Protein AF-A0A556QT33-F1 (afdb_monomer)

Solvent-accessible surface area (backbone atoms only — not comparable to full-atom values): 12601 Å² total; per-residue (Å²): 141,40,31,38,42,78,48,80,46,77,30,62,65,65,44,64,58,55,33,28,59,75,66,68,60,72,66,73,87,71,92,71,80,99,76,83,53,72,69,53,58,47,50,56,68,44,59,66,82,52,64,41,77,92,36,48,86,68,38,46,69,77,47,89,54,87,88,51,52,52,53,55,44,46,53,49,51,45,67,78,42,51,68,64,93,66,82,80,62,89,81,40,47,58,32,35,43,34,42,43,40,48,34,54,71,60,38,53,59,33,61,73,34,62,72,54,31,53,51,51,55,49,49,53,50,52,49,49,22,76,70,48,67,32,63,84,20,46,65,36,41,34,39,42,51,23,41,92,51,52,34,32,49,33,33,30,33,36,46,43,98,90,16,44,80,37,46,58,80,74,69,54,56,68,70,54,54,53,50,47,50,49,54,50,13,60,67,31,40,91,76,64,18,35,61,64,80,55,50,92,81,63,72,64,69,94,70,61,65,54,61,53,57,55,62,60,70,76,106

Foldseek 3Di:
DKAKDKDKDFDLDCLQLVQCLLVVVPDDPPPDDPDDDPVSVCSCVQRVPFFAPVCQVVKDKPADLVPDTSVVLLVVLLVVQADDPDDDDSSARSKMKMKTFMGQVLQVVQVVDPVSVVLVLVLVQVLCQVQQVHPSQWSIWMWDPRGSGIMIITMGQRQDPVRHRDPCVRDPDPVNVVVSLQVSQVSCVVSVHHRDDDCVVVVDDDDRNVVVVVVVVVD

Nearest PDB structures (foldseek):
  4lvl-assembly1_A  TM=8.620E-01  e=8.937E-14  Streptococcus agalactiae
  4lvi-assembly1_A  TM=8.634E-01  e=1.880E-13  Streptococcus agalactiae
  4lvj-assembly1_A  TM=8.491E-01  e=2.264E-13  Streptococcus agalactiae
  4lvm-assembly1_A  TM=8.783E-01  e=2.514E-11  Streptococcus aga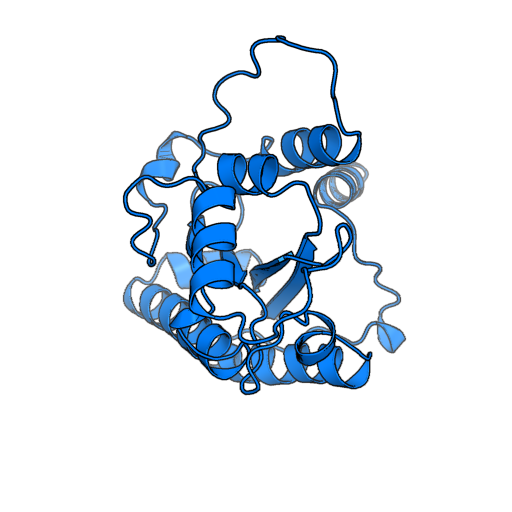lactiae
  5n2q-assembly1_A  TM=8.202E-01  e=1.701E-09  Streptococcus agalactiae

Structure (mmCIF, N/CA/C/O backbone):
data_AF-A0A556QT33-F1
#
_entry.id   AF-A0A556QT33-F1
#
loop_
_atom_site.group_PDB
_atom_site.id
_atom_site.type_symbol
_atom_site.label_atom_id
_atom_site.label_alt_id
_atom_site.label_comp_id
_atom_site.label_asym_id
_atom_site.label_entity_id
_atom_site.label_seq_id
_atom_site.pdbx_PDB_ins_code
_atom_site.Car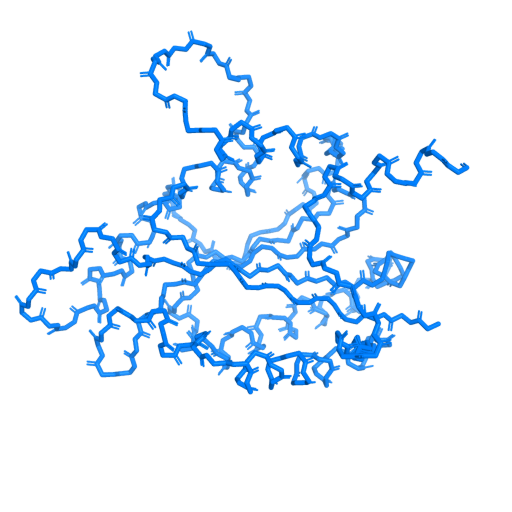tn_x
_atom_site.Cartn_y
_atom_site.Cartn_z
_atom_site.occupancy
_atom_site.B_iso_or_equiv
_atom_site.auth_seq_id
_atom_site.auth_comp_id
_atom_site.auth_asym_id
_atom_site.auth_atom_id
_atom_site.pdbx_PDB_model_num
ATOM 1 N N . MET A 1 1 ? 12.536 -13.288 -16.556 1.00 77.75 1 MET A N 1
ATOM 2 C CA . MET A 1 1 ? 11.276 -13.396 -15.787 1.00 77.75 1 MET A CA 1
ATOM 3 C C . MET A 1 1 ? 11.251 -12.290 -14.748 1.00 77.75 1 MET A C 1
ATOM 5 O O . MET A 1 1 ? 12.248 -12.117 -14.049 1.00 77.75 1 MET A O 1
ATOM 9 N N . ALA A 1 2 ? 10.158 -11.532 -14.680 1.00 90.44 2 ALA A N 1
ATOM 10 C CA . ALA A 1 2 ? 9.969 -10.435 -13.736 1.00 90.44 2 ALA A CA 1
ATOM 11 C C . ALA A 1 2 ? 8.747 -10.727 -12.858 1.00 90.44 2 ALA A C 1
ATOM 13 O O . ALA A 1 2 ? 7.748 -11.239 -13.351 1.00 90.44 2 ALA A O 1
ATOM 14 N N . PHE A 1 3 ? 8.824 -10.428 -11.562 1.00 91.12 3 PHE A N 1
ATOM 15 C CA . PHE A 1 3 ? 7.809 -10.830 -10.589 1.00 91.12 3 PHE A CA 1
ATOM 16 C C . PHE A 1 3 ? 7.123 -9.626 -9.955 1.00 91.12 3 PHE A C 1
ATOM 18 O O . PHE A 1 3 ? 7.782 -8.657 -9.573 1.00 91.12 3 PHE A O 1
ATOM 25 N N . ALA A 1 4 ? 5.812 -9.729 -9.775 1.00 91.88 4 ALA A N 1
ATOM 26 C CA . ALA A 1 4 ? 5.025 -8.822 -8.959 1.00 91.88 4 ALA A CA 1
ATOM 27 C C . ALA A 1 4 ? 5.357 -9.046 -7.473 1.00 91.88 4 ALA A C 1
ATOM 29 O O . ALA A 1 4 ? 5.418 -10.182 -6.997 1.00 91.88 4 ALA A O 1
ATOM 30 N N . THR A 1 5 ? 5.575 -7.962 -6.728 1.00 89.75 5 THR A N 1
ATOM 31 C CA . THR A 1 5 ? 5.854 -8.005 -5.288 1.00 89.75 5 THR A CA 1
ATOM 32 C C . THR A 1 5 ? 4.787 -7.232 -4.527 1.00 89.75 5 THR A C 1
ATOM 34 O O . THR A 1 5 ? 4.641 -6.025 -4.705 1.00 89.75 5 THR A O 1
ATOM 37 N N . PHE A 1 6 ? 4.080 -7.934 -3.644 1.00 90.69 6 PHE A N 1
ATOM 38 C CA . PHE A 1 6 ? 3.077 -7.365 -2.753 1.00 90.69 6 PHE A CA 1
ATOM 39 C C . PHE A 1 6 ? 3.320 -7.829 -1.321 1.00 90.69 6 PHE A C 1
ATOM 41 O O . PHE A 1 6 ? 3.405 -9.030 -1.054 1.00 90.69 6 PHE A O 1
ATOM 48 N N . ASN A 1 7 ? 3.406 -6.885 -0.388 1.00 88.81 7 ASN A N 1
ATOM 49 C CA . ASN A 1 7 ? 3.530 -7.170 1.038 1.00 88.81 7 ASN A CA 1
ATOM 50 C C . ASN A 1 7 ? 2.476 -6.405 1.832 1.00 88.81 7 ASN A C 1
ATOM 52 O O . ASN A 1 7 ? 2.157 -5.265 1.515 1.00 88.81 7 ASN A O 1
ATOM 56 N N . ILE A 1 8 ? 1.990 -7.028 2.906 1.00 90.25 8 ILE A N 1
ATOM 57 C CA . ILE A 1 8 ? 1.013 -6.453 3.830 1.00 90.25 8 ILE A CA 1
ATOM 58 C C . ILE A 1 8 ? 1.522 -6.575 5.269 1.00 90.25 8 ILE A C 1
ATOM 60 O O . ILE A 1 8 ? 1.790 -7.677 5.752 1.00 90.25 8 ILE A O 1
ATOM 64 N N . LYS A 1 9 ? 1.625 -5.447 5.976 1.00 89.25 9 LYS A N 1
ATOM 65 C CA . LYS A 1 9 ? 2.019 -5.369 7.391 1.00 89.25 9 LYS A CA 1
ATOM 66 C C . LYS A 1 9 ? 0.923 -4.681 8.199 1.00 89.25 9 LYS A C 1
ATOM 68 O O . LYS A 1 9 ? 0.354 -3.693 7.760 1.00 89.25 9 LYS A O 1
ATOM 73 N N . GLY A 1 10 ? 0.606 -5.208 9.381 1.00 91.44 10 GLY A N 1
ATOM 74 C CA . GLY A 1 10 ? -0.308 -4.547 10.315 1.00 91.44 10 GLY A CA 1
ATOM 75 C C . GLY A 1 10 ? 0.445 -3.660 11.299 1.00 91.44 10 GLY A C 1
ATOM 76 O O . GLY A 1 10 ? 1.470 -4.087 11.823 1.00 91.44 10 GLY A O 1
ATOM 77 N N . TYR A 1 11 ? -0.094 -2.478 11.585 1.00 89.44 11 TYR A N 1
ATOM 78 C CA . TYR A 1 11 ? 0.456 -1.522 12.542 1.00 89.44 11 TYR A CA 1
ATOM 79 C C . TYR A 1 11 ? -0.496 -1.354 13.728 1.00 89.44 11 TYR A C 1
ATOM 81 O O . TYR A 1 11 ? -1.638 -0.918 13.576 1.00 89.44 11 TYR A O 1
ATOM 89 N N . GLN A 1 12 ? -0.027 -1.734 14.917 1.00 87.00 12 GLN A N 1
ATOM 90 C CA . GLN A 1 12 ? -0.653 -1.376 16.199 1.00 87.00 12 GLN A CA 1
ATOM 91 C C . GLN A 1 12 ? -0.086 -0.044 16.712 1.00 87.00 12 GLN A C 1
ATOM 93 O O . GLN A 1 12 ? -0.818 0.803 17.216 1.00 87.00 12 GLN A O 1
ATOM 98 N N . LYS A 1 13 ? 1.229 0.129 16.535 1.00 76.25 13 LYS A N 1
ATOM 99 C CA . LYS A 1 13 ? 2.048 1.303 16.862 1.00 76.25 13 LYS A CA 1
ATOM 100 C C . LYS A 1 13 ? 2.984 1.609 15.678 1.00 76.25 13 LYS A C 1
ATOM 102 O O . LYS A 1 13 ? 2.899 0.947 14.643 1.00 76.25 13 LYS A O 1
ATOM 107 N N . GLY A 1 14 ? 3.849 2.617 15.809 1.00 74.56 14 GLY A N 1
ATOM 108 C CA . GLY A 1 14 ? 4.874 2.930 14.801 1.00 74.56 14 GLY A CA 1
ATOM 109 C C . GLY A 1 14 ? 4.373 3.703 13.574 1.00 74.56 14 GLY A C 1
ATOM 110 O O . GLY A 1 14 ? 5.108 3.840 12.598 1.00 74.56 14 GLY A O 1
ATOM 111 N N . LEU A 1 15 ? 3.145 4.240 13.619 1.00 79.44 15 LEU A N 1
ATOM 112 C CA . LEU A 1 15 ? 2.581 5.083 12.552 1.00 79.44 15 LEU A CA 1
ATOM 113 C C . LEU A 1 15 ? 3.400 6.357 12.318 1.00 79.44 15 LEU A C 1
ATOM 115 O O . LEU A 1 15 ? 3.480 6.837 11.193 1.00 79.44 15 LEU A O 1
ATOM 119 N N . ILE A 1 16 ? 4.038 6.879 13.367 1.00 75.88 16 ILE A N 1
ATOM 120 C CA . ILE A 1 16 ? 4.897 8.062 13.284 1.00 75.88 16 ILE A CA 1
ATOM 121 C C . ILE A 1 16 ? 6.124 7.766 12.416 1.00 75.88 16 ILE A C 1
ATOM 123 O O . ILE A 1 16 ? 6.398 8.517 11.486 1.00 75.88 16 ILE A O 1
ATOM 127 N N . GLY A 1 17 ? 6.828 6.659 12.672 1.00 72.81 17 GLY A N 1
ATOM 128 C CA . GLY A 1 17 ? 8.033 6.290 11.924 1.00 72.81 17 GLY A CA 1
ATOM 129 C C . GLY A 1 17 ? 7.750 6.038 10.442 1.00 72.81 17 GLY A C 1
ATOM 130 O O . GLY A 1 17 ? 8.401 6.624 9.579 1.00 72.81 17 GLY A O 1
ATOM 131 N N . ILE A 1 18 ? 6.730 5.228 10.130 1.00 75.88 18 ILE A N 1
ATOM 132 C CA . ILE A 1 18 ? 6.350 4.979 8.730 1.00 75.88 18 ILE A CA 1
ATOM 133 C C . ILE A 1 18 ? 5.797 6.240 8.051 1.00 75.88 18 ILE A C 1
ATOM 135 O O . ILE A 1 18 ? 6.111 6.475 6.891 1.00 75.88 18 ILE A O 1
ATOM 139 N N . GLY A 1 19 ? 5.048 7.086 8.768 1.00 79.19 19 GLY A N 1
ATOM 140 C CA . GLY A 1 19 ? 4.588 8.378 8.255 1.00 79.19 19 GLY A CA 1
ATOM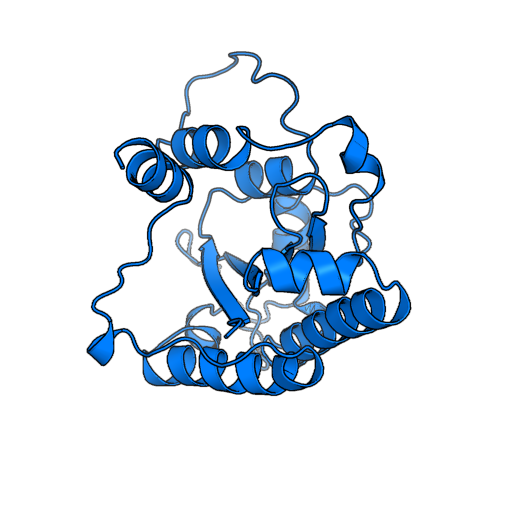 141 C C . GLY A 1 19 ? 5.754 9.294 7.884 1.00 79.19 19 GLY A C 1
ATOM 142 O O . GLY A 1 19 ? 5.813 9.776 6.758 1.00 79.19 19 GLY A O 1
ATOM 143 N N . LYS A 1 20 ? 6.740 9.445 8.778 1.00 81.69 20 LYS A N 1
ATOM 144 C CA . LYS A 1 20 ? 7.949 10.238 8.507 1.00 81.69 20 LYS A CA 1
ATOM 145 C C . LYS A 1 20 ? 8.753 9.708 7.319 1.00 81.69 20 LYS A C 1
ATOM 147 O O . LYS A 1 20 ? 9.265 10.499 6.529 1.00 81.69 20 LYS A O 1
ATOM 152 N N . HIS A 1 21 ? 8.844 8.385 7.177 1.00 78.69 21 HIS A N 1
ATOM 153 C CA . HIS A 1 21 ? 9.481 7.761 6.020 1.00 78.69 21 HIS A CA 1
ATOM 154 C C . HIS A 1 21 ? 8.722 8.062 4.718 1.00 78.69 21 HIS A C 1
ATOM 156 O O . HIS A 1 21 ? 9.352 8.460 3.738 1.00 78.69 21 HIS A O 1
ATOM 162 N N . ILE A 1 22 ? 7.391 7.918 4.713 1.00 80.19 22 ILE A N 1
ATOM 163 C CA . ILE A 1 22 ? 6.535 8.231 3.556 1.00 80.19 22 ILE A CA 1
ATOM 164 C C . ILE A 1 22 ? 6.699 9.694 3.137 1.00 80.19 22 ILE A C 1
ATOM 166 O O . ILE A 1 22 ? 6.894 9.970 1.957 1.00 80.19 22 ILE A O 1
ATOM 170 N N . ASP A 1 23 ? 6.702 10.604 4.109 1.00 83.44 23 ASP A N 1
ATOM 171 C CA . ASP A 1 23 ? 6.789 12.050 3.878 1.00 83.44 23 ASP A CA 1
ATOM 172 C C . ASP A 1 23 ? 8.200 12.561 3.601 1.00 83.44 23 ASP A C 1
ATOM 174 O O . ASP A 1 23 ? 8.390 13.762 3.413 1.00 83.44 23 ASP A O 1
ATOM 178 N N . ARG A 1 24 ? 9.212 11.685 3.657 1.00 79.69 24 ARG A N 1
ATOM 179 C CA . ARG A 1 24 ? 10.631 12.079 3.637 1.00 79.69 24 ARG A CA 1
ATOM 180 C C . ARG A 1 24 ? 10.953 13.165 4.679 1.00 79.69 24 ARG A C 1
ATOM 182 O O . ARG A 1 24 ? 11.912 13.921 4.539 1.00 79.69 24 ARG A O 1
ATOM 189 N N . SER A 1 25 ? 10.177 13.217 5.764 1.00 66.12 25 SER A N 1
ATOM 190 C CA . SER A 1 25 ? 10.322 14.179 6.861 1.00 66.12 25 SER A CA 1
ATOM 191 C C . SER A 1 25 ? 11.244 13.671 7.973 1.00 66.12 25 SER A C 1
ATOM 193 O O . SER A 1 25 ? 11.403 14.328 9.002 1.00 66.12 25 SER A O 1
ATOM 195 N N . CYS A 1 26 ? 11.944 12.554 7.737 1.00 52.19 26 CYS A N 1
ATOM 196 C CA . CYS A 1 26 ? 13.112 12.113 8.502 1.00 52.19 26 CYS A CA 1
ATOM 197 C C . CYS A 1 26 ? 14.326 13.051 8.295 1.00 52.19 26 CYS A C 1
ATOM 199 O O . CYS A 1 26 ? 15.425 12.589 7.997 1.00 52.19 26 CYS A O 1
ATOM 201 N N . LYS A 1 27 ? 14.163 14.374 8.419 1.00 37.88 27 LYS A N 1
ATOM 202 C CA . LYS A 1 27 ? 15.310 15.278 8.568 1.00 37.88 27 LYS A CA 1
ATOM 203 C C . LYS A 1 27 ? 15.815 15.153 9.998 1.00 37.88 27 LYS A C 1
ATOM 205 O O . LYS A 1 27 ? 15.012 15.268 10.916 1.00 37.88 27 LYS A O 1
ATOM 210 N N . GLU A 1 28 ? 17.111 14.852 10.113 1.00 36.91 28 GLU A N 1
ATOM 211 C CA . GLU A 1 28 ? 17.931 14.691 11.320 1.00 36.91 28 GLU A CA 1
ATOM 212 C C . GLU A 1 28 ? 17.140 14.361 12.585 1.00 36.91 28 GLU A C 1
ATOM 214 O O . GLU A 1 28 ? 16.515 15.229 13.191 1.00 36.91 28 GLU A O 1
ATOM 219 N N . ALA A 1 29 ? 17.231 13.109 13.037 1.00 34.31 29 ALA A N 1
ATOM 220 C CA . ALA A 1 29 ? 16.885 12.765 14.405 1.00 34.31 29 ALA A CA 1
ATOM 221 C C . ALA A 1 29 ? 17.685 13.668 15.364 1.00 34.31 29 ALA A C 1
ATOM 223 O O . ALA A 1 29 ? 18.794 13.332 15.779 1.00 34.31 29 ALA A O 1
ATOM 224 N N . LYS A 1 30 ? 17.136 14.834 15.726 1.00 28.94 30 LYS A N 1
ATOM 225 C CA . LYS A 1 30 ? 17.561 15.553 16.915 1.00 28.94 30 LYS A CA 1
ATOM 226 C C . LYS A 1 30 ? 17.317 14.573 18.047 1.00 28.94 30 LYS A C 1
ATOM 228 O O . LYS A 1 30 ? 16.178 14.184 18.298 1.00 28.94 30 LYS A O 1
ATOM 233 N N . LYS A 1 31 ? 18.411 14.124 18.667 1.00 34.34 31 LYS A N 1
ATOM 234 C CA . LYS A 1 31 ? 18.410 13.356 19.911 1.00 34.34 31 LYS A CA 1
ATOM 235 C C . LYS A 1 31 ? 17.659 14.164 20.965 1.00 34.34 31 LYS A C 1
ATOM 237 O O . LYS A 1 31 ? 18.255 14.943 21.699 1.00 34.34 31 LYS A O 1
ATOM 242 N N . THR A 1 32 ? 16.349 14.007 21.024 1.00 29.70 32 THR A N 1
ATOM 243 C CA . THR A 1 32 ? 15.526 14.560 22.090 1.00 29.70 32 THR A CA 1
ATOM 244 C C . THR A 1 32 ? 14.572 13.474 22.546 1.00 29.70 32 THR A C 1
ATOM 246 O O . THR A 1 32 ? 13.564 13.220 21.894 1.00 29.70 32 THR A O 1
ATOM 249 N N . GLY A 1 33 ? 14.893 12.865 23.685 1.00 32.41 33 GLY A N 1
ATOM 250 C CA . GLY A 1 33 ? 13.909 12.173 24.512 1.00 32.41 33 GLY A CA 1
ATOM 251 C C . GLY A 1 33 ? 13.899 10.655 24.384 1.00 32.41 33 GLY A C 1
ATOM 252 O O . GLY A 1 33 ? 13.778 10.092 23.305 1.00 32.41 33 GLY A O 1
ATOM 253 N N . VAL A 1 34 ? 14.015 10.010 25.539 1.00 34.22 34 VAL A N 1
ATOM 254 C CA . VAL A 1 34 ? 14.183 8.574 25.762 1.00 34.22 34 VAL A CA 1
ATOM 255 C C . VAL A 1 34 ? 12.850 7.847 25.596 1.00 34.22 34 VAL A C 1
ATOM 257 O O . VAL A 1 34 ? 12.162 7.655 26.583 1.00 34.22 34 VAL A O 1
ATOM 260 N N . PHE A 1 35 ? 12.483 7.447 24.380 1.00 33.91 35 PHE A N 1
ATOM 261 C CA . PHE A 1 35 ? 11.525 6.359 24.113 1.00 33.91 35 PHE A CA 1
ATOM 262 C C . PHE A 1 35 ? 11.813 5.805 22.713 1.00 33.91 35 PHE A C 1
ATOM 264 O O . PHE A 1 35 ? 11.070 6.031 21.764 1.00 33.91 35 PHE A O 1
ATOM 271 N N . GLU A 1 36 ? 12.960 5.142 22.570 1.00 36.16 36 GLU A N 1
ATOM 272 C CA . GLU A 1 36 ? 13.363 4.495 21.322 1.00 36.16 36 GLU A CA 1
ATOM 273 C C . GLU A 1 36 ? 12.746 3.091 21.272 1.00 36.16 36 GLU A C 1
ATOM 275 O O . GLU A 1 36 ? 13.125 2.216 22.049 1.00 36.16 36 GLU A O 1
ATOM 280 N N . ASP A 1 37 ? 11.778 2.870 20.380 1.00 41.25 37 ASP A N 1
ATOM 281 C CA . ASP A 1 37 ? 11.347 1.516 20.030 1.00 41.25 37 ASP A CA 1
ATOM 282 C C . ASP A 1 37 ? 12.428 0.896 19.123 1.00 41.25 37 ASP A C 1
ATOM 284 O O . ASP A 1 37 ? 12.812 1.476 18.102 1.00 41.25 37 ASP A O 1
ATOM 288 N N . GLU A 1 38 ? 12.955 -0.273 19.485 1.00 43.38 38 GLU A N 1
ATOM 289 C CA . GLU A 1 38 ? 13.973 -0.987 18.698 1.00 43.38 38 GLU A CA 1
ATOM 290 C C . GLU A 1 38 ? 13.481 -1.291 17.264 1.00 43.38 38 GLU A C 1
ATOM 292 O O . GLU A 1 38 ? 14.278 -1.330 16.319 1.00 43.38 38 GLU A O 1
ATOM 297 N N . GLU A 1 39 ? 12.160 -1.400 17.051 1.00 42.34 39 GLU A N 1
ATOM 298 C CA . GLU A 1 39 ? 11.570 -1.505 15.707 1.00 42.34 39 GLU A CA 1
ATOM 299 C C . GLU A 1 39 ? 11.732 -0.214 14.872 1.00 42.34 39 GLU A C 1
ATOM 301 O O . GLU A 1 39 ? 11.907 -0.281 13.650 1.00 42.34 39 GLU A O 1
ATOM 306 N N . GLU A 1 40 ? 11.726 0.964 15.506 1.00 42.03 40 GLU A N 1
ATOM 307 C CA . GLU A 1 40 ? 11.855 2.283 14.863 1.00 42.03 40 GLU A CA 1
ATOM 308 C C . GLU A 1 40 ? 13.308 2.589 14.458 1.00 42.03 40 GLU A C 1
ATOM 310 O O . GLU A 1 40 ? 13.559 3.143 13.379 1.00 42.03 40 GLU A O 1
ATOM 315 N N . LYS A 1 41 ? 14.279 2.144 15.268 1.00 38.69 41 LYS A N 1
ATOM 316 C CA . LYS A 1 41 ? 15.712 2.147 14.918 1.00 38.69 41 LYS A CA 1
ATOM 317 C C . LYS A 1 41 ? 15.999 1.266 13.700 1.00 38.69 41 LYS A C 1
ATOM 319 O O . LYS A 1 41 ? 16.777 1.665 12.829 1.00 38.69 41 LYS A O 1
ATOM 324 N N . SER A 1 42 ? 15.350 0.100 13.610 1.00 38.09 42 SER A N 1
ATOM 325 C CA . SER A 1 42 ? 15.483 -0.802 12.460 1.00 38.09 42 SER A CA 1
ATOM 326 C C . SER A 1 42 ? 14.966 -0.150 11.178 1.00 38.09 42 SER A C 1
ATOM 328 O O . SER A 1 42 ? 15.718 -0.079 10.212 1.00 38.09 42 SER A O 1
ATOM 330 N N . LEU A 1 43 ? 13.753 0.418 11.192 1.00 38.19 43 LEU A N 1
ATOM 331 C CA . LEU A 1 43 ? 13.102 1.015 10.016 1.00 38.19 43 LEU A CA 1
ATOM 332 C C . LEU A 1 43 ? 13.847 2.238 9.450 1.00 38.19 43 LEU A C 1
ATOM 334 O O . LEU A 1 43 ? 14.061 2.317 8.239 1.00 38.19 43 LEU A O 1
ATOM 338 N N . ASN A 1 44 ? 14.293 3.163 10.309 1.00 39.31 44 ASN A N 1
ATOM 339 C CA . ASN A 1 44 ? 15.068 4.336 9.878 1.00 39.31 44 ASN A CA 1
ATOM 340 C C . ASN A 1 44 ? 16.471 3.949 9.368 1.00 39.31 44 ASN A C 1
ATOM 342 O O . ASN A 1 44 ? 16.948 4.514 8.384 1.00 39.31 44 ASN A O 1
ATOM 346 N N . SER A 1 45 ? 17.111 2.938 9.975 1.00 39.34 45 SER A N 1
ATOM 347 C CA . SER A 1 45 ? 18.358 2.349 9.463 1.00 39.34 45 SER A CA 1
ATOM 348 C C . SER A 1 45 ? 18.153 1.509 8.188 1.00 39.34 45 SER A C 1
ATOM 350 O O . SER A 1 45 ? 19.130 1.289 7.470 1.00 39.34 45 SER A O 1
ATOM 352 N N . GLU A 1 46 ? 16.947 0.990 7.932 1.00 40.53 46 GLU A N 1
ATOM 353 C CA . GLU A 1 46 ? 16.618 0.069 6.830 1.00 40.53 46 GLU A CA 1
ATOM 354 C C . GLU A 1 46 ? 16.225 0.754 5.528 1.00 40.53 46 GLU A C 1
ATOM 356 O O . GLU A 1 46 ? 16.461 0.178 4.466 1.00 40.53 46 GLU A O 1
ATOM 361 N N . LEU A 1 47 ? 15.646 1.951 5.602 1.00 43.59 47 LEU A N 1
ATOM 362 C CA . LEU A 1 47 ? 15.110 2.661 4.439 1.00 43.59 47 LEU A CA 1
ATOM 363 C C . LEU A 1 47 ? 15.920 3.919 4.075 1.00 43.59 47 LEU A C 1
ATOM 365 O O . LEU A 1 47 ? 15.916 4.346 2.927 1.00 43.59 47 LEU A O 1
ATOM 369 N N . GLY A 1 48 ? 16.681 4.484 5.018 1.00 45.69 48 GLY A N 1
ATOM 370 C CA . GLY A 1 48 ? 17.468 5.707 4.803 1.00 45.69 48 GLY A CA 1
ATOM 371 C C . GLY A 1 48 ? 18.790 5.537 4.042 1.00 45.69 48 GLY A C 1
ATOM 372 O O . GLY A 1 48 ? 19.475 6.524 3.807 1.00 45.69 48 GLY A O 1
ATOM 373 N N . LEU A 1 49 ? 19.189 4.317 3.660 1.00 51.94 49 LEU A N 1
ATOM 374 C CA . LEU A 1 49 ? 20.500 4.078 3.030 1.00 51.94 49 LEU A CA 1
ATOM 375 C C . LEU A 1 49 ? 20.520 4.276 1.504 1.00 51.94 49 LEU A C 1
ATOM 377 O O . LEU A 1 49 ? 21.601 4.280 0.917 1.00 51.94 49 LEU A O 1
ATOM 381 N N . HIS A 1 50 ? 19.360 4.425 0.857 1.00 65.50 50 HIS A N 1
ATOM 382 C CA . HIS A 1 50 ? 19.255 4.448 -0.609 1.00 65.50 50 HIS A CA 1
ATOM 383 C C . HIS A 1 50 ? 18.252 5.475 -1.151 1.00 65.50 50 HIS A C 1
ATOM 385 O O . HIS A 1 50 ? 17.755 5.293 -2.260 1.00 65.50 50 HIS A O 1
ATOM 391 N N . ILE A 1 51 ? 17.956 6.528 -0.386 1.00 79.50 51 ILE A N 1
ATOM 392 C CA . ILE A 1 51 ? 17.166 7.664 -0.874 1.00 79.50 51 ILE A CA 1
ATOM 393 C C . ILE A 1 51 ? 18.106 8.597 -1.640 1.00 79.50 51 ILE A C 1
ATOM 395 O O . ILE A 1 51 ? 19.140 9.000 -1.111 1.00 79.50 51 ILE A O 1
ATOM 399 N N . ASP A 1 52 ? 17.740 8.936 -2.869 1.00 83.38 52 ASP A N 1
ATOM 400 C CA . ASP A 1 52 ? 18.371 9.941 -3.715 1.00 83.38 52 ASP A CA 1
ATOM 401 C C . ASP A 1 52 ? 17.588 11.261 -3.594 1.00 83.38 52 ASP A C 1
ATOM 403 O O . ASP A 1 52 ? 16.543 11.418 -4.237 1.00 83.38 52 ASP A O 1
ATOM 407 N N . PRO A 1 53 ? 18.071 12.239 -2.800 1.00 85.38 53 PRO A N 1
ATOM 408 C CA . PRO A 1 53 ? 17.348 13.487 -2.561 1.00 85.38 53 PRO A CA 1
ATOM 409 C C . PRO A 1 53 ? 17.079 14.283 -3.841 1.00 85.38 53 PRO A C 1
ATOM 411 O O . PRO A 1 53 ? 16.119 15.052 -3.896 1.00 85.38 53 PRO A O 1
ATOM 414 N N . SER A 1 54 ? 17.900 14.094 -4.883 1.00 87.44 54 SER A N 1
ATOM 415 C CA . SER A 1 54 ? 17.706 14.767 -6.169 1.00 87.44 54 SER A CA 1
ATOM 416 C C . SER A 1 54 ? 16.436 14.298 -6.877 1.00 87.44 54 SER A C 1
ATOM 418 O O . SER A 1 54 ? 15.880 15.044 -7.675 1.00 87.44 54 SER A O 1
ATOM 420 N N . ARG A 1 55 ? 15.930 13.103 -6.548 1.00 89.69 55 ARG A N 1
ATOM 421 C CA . ARG A 1 55 ? 14.752 12.481 -7.162 1.00 89.69 55 ARG A CA 1
ATOM 422 C C . ARG A 1 55 ? 13.498 12.559 -6.294 1.00 89.69 55 ARG A C 1
ATOM 424 O O . ARG A 1 55 ? 12.432 12.212 -6.783 1.00 89.69 55 ARG A O 1
ATOM 431 N N . THR A 1 56 ? 13.573 13.048 -5.053 1.00 89.06 56 THR A N 1
ATOM 432 C CA . THR A 1 56 ? 12.408 13.122 -4.144 1.00 89.06 56 THR A CA 1
ATOM 433 C C . THR A 1 56 ? 11.258 13.960 -4.709 1.00 89.06 56 THR A C 1
ATOM 435 O O . THR A 1 56 ? 10.099 13.649 -4.460 1.00 89.06 56 THR A O 1
ATOM 438 N N . HIS A 1 57 ? 11.553 14.970 -5.532 1.00 90.25 57 HIS A N 1
ATOM 439 C CA . HIS A 1 57 ? 10.534 15.764 -6.228 1.00 90.25 57 HIS A CA 1
ATOM 440 C C . HIS A 1 57 ? 9.694 14.956 -7.238 1.00 90.25 57 HIS A C 1
ATOM 442 O O . HIS A 1 57 ? 8.659 15.439 -7.684 1.00 90.25 57 HIS A O 1
ATOM 448 N N . LEU A 1 58 ? 10.136 13.748 -7.611 1.00 93.31 58 LEU A N 1
ATOM 449 C CA . LEU A 1 58 ? 9.400 12.828 -8.479 1.00 93.31 58 LEU A CA 1
ATOM 450 C C . LEU A 1 58 ? 8.389 11.974 -7.711 1.00 93.31 58 LEU A C 1
ATOM 452 O O . LEU A 1 58 ? 7.586 11.294 -8.347 1.00 93.31 58 LEU A O 1
ATOM 456 N N . ASN A 1 59 ? 8.460 11.942 -6.377 1.00 94.19 59 ASN A N 1
ATOM 457 C CA . ASN A 1 59 ? 7.507 11.193 -5.572 1.00 94.19 59 ASN A CA 1
ATOM 458 C C . ASN A 1 59 ? 6.115 11.815 -5.690 1.00 94.19 59 ASN A C 1
ATOM 460 O O . ASN A 1 59 ? 5.965 13.032 -5.792 1.00 94.19 59 ASN A O 1
ATOM 464 N N . GLU A 1 60 ? 5.093 10.973 -5.621 1.00 95.94 60 GLU A N 1
ATOM 465 C CA . GLU A 1 60 ? 3.700 11.397 -5.735 1.00 95.94 60 GLU A CA 1
ATOM 466 C C . GLU A 1 60 ? 2.911 10.937 -4.511 1.00 95.94 60 GLU A C 1
ATOM 468 O O . GLU A 1 60 ? 3.200 9.895 -3.922 1.00 95.94 60 GLU A O 1
ATOM 473 N N . GLU A 1 61 ? 1.891 11.699 -4.136 1.00 96.06 61 GLU A N 1
ATOM 474 C CA . GLU A 1 61 ? 0.888 11.306 -3.148 1.00 96.06 61 GLU A CA 1
ATOM 475 C C . GLU A 1 61 ? -0.485 11.502 -3.783 1.00 96.06 61 GLU A C 1
ATOM 477 O O . GLU A 1 61 ? -0.804 12.591 -4.260 1.00 96.06 61 GLU A O 1
ATOM 482 N N . TRP A 1 62 ? -1.284 10.438 -3.819 1.00 96.81 62 TRP A N 1
ATOM 483 C CA . TRP A 1 62 ? -2.603 10.459 -4.456 1.00 96.81 62 TRP A CA 1
ATOM 484 C C . TRP A 1 62 ? -3.738 10.730 -3.468 1.00 96.81 62 TRP A C 1
ATOM 486 O O . TRP A 1 62 ? -4.851 11.052 -3.883 1.00 96.81 62 TRP A O 1
ATOM 496 N N . VAL A 1 63 ? -3.479 10.631 -2.162 1.00 94.94 63 VAL A N 1
ATOM 497 C CA . VAL A 1 63 ? -4.460 10.982 -1.133 1.00 94.94 63 VAL A CA 1
ATOM 498 C C . VAL A 1 63 ? -4.204 12.399 -0.634 1.00 94.94 63 VAL A C 1
ATOM 500 O O . VAL A 1 63 ? -3.112 12.727 -0.176 1.00 94.94 63 VAL A O 1
ATOM 503 N N . ASN A 1 64 ? -5.234 13.247 -0.641 1.00 92.06 64 ASN A N 1
ATOM 504 C CA . ASN A 1 64 ? -5.134 14.560 -0.012 1.00 92.06 64 ASN A CA 1
ATOM 505 C C . ASN A 1 64 ? -5.035 14.412 1.516 1.00 92.06 64 ASN A C 1
ATOM 507 O O . ASN A 1 64 ? -6.022 14.130 2.194 1.00 92.06 64 ASN A O 1
ATOM 511 N N . THR A 1 65 ? -3.839 14.633 2.058 1.00 90.25 65 THR A N 1
ATOM 512 C CA . THR A 1 65 ? -3.564 14.518 3.496 1.00 90.25 65 THR A CA 1
ATOM 513 C C . THR A 1 65 ? -4.024 15.738 4.294 1.00 90.25 65 THR A C 1
ATOM 515 O O . THR A 1 65 ? -4.112 15.671 5.520 1.00 90.25 65 THR A O 1
ATOM 518 N N . GLY A 1 66 ? -4.283 16.875 3.638 1.00 88.88 66 GLY A N 1
ATOM 519 C CA . GLY A 1 66 ? -4.591 18.138 4.313 1.00 88.88 66 GLY A CA 1
ATOM 520 C C . GLY A 1 66 ? -3.511 18.584 5.309 1.00 88.88 66 GLY A C 1
ATOM 521 O O . GLY A 1 66 ? -3.836 19.244 6.291 1.00 88.88 66 GLY A O 1
ATOM 522 N N . GLY A 1 67 ? -2.253 18.164 5.110 1.00 88.06 67 GLY A N 1
ATOM 523 C CA . GLY A 1 67 ? -1.134 18.456 6.015 1.00 88.06 67 GLY A CA 1
ATOM 524 C C . GLY A 1 67 ? -1.118 17.645 7.318 1.00 88.06 67 GLY A C 1
ATOM 525 O O . GLY A 1 67 ? -0.253 17.873 8.160 1.00 88.06 67 GLY A O 1
ATOM 526 N N . LYS A 1 68 ? -2.047 16.700 7.494 1.00 90.25 68 LYS A N 1
ATOM 527 C CA . LYS A 1 68 ? -2.123 15.844 8.682 1.00 90.25 68 LYS A CA 1
ATOM 528 C C . LYS A 1 68 ? -1.054 14.759 8.654 1.00 90.25 68 LYS A C 1
ATOM 530 O O . LYS A 1 68 ? -0.728 14.199 7.604 1.00 90.25 68 LYS A O 1
ATOM 535 N N . SER A 1 69 ? -0.564 14.400 9.833 1.00 91.25 69 SER A N 1
ATOM 536 C CA . SER A 1 69 ? 0.295 13.233 10.009 1.00 91.25 69 SER A CA 1
ATOM 537 C C . SER A 1 69 ? -0.463 11.934 9.721 1.00 91.25 69 SER A C 1
ATOM 539 O O . SER A 1 69 ? -1.693 11.860 9.776 1.00 91.25 69 SER A O 1
ATOM 541 N N . LEU A 1 70 ? 0.282 10.851 9.478 1.00 90.06 70 LEU A N 1
ATOM 542 C CA . LEU A 1 70 ? -0.329 9.541 9.261 1.00 90.06 70 LEU A CA 1
ATOM 543 C C . LEU A 1 70 ? -1.180 9.077 10.452 1.00 90.06 70 LEU A C 1
ATOM 545 O O . LEU A 1 70 ? -2.218 8.452 10.247 1.00 90.06 70 LEU A O 1
ATOM 549 N N . SER A 1 71 ? -0.755 9.367 11.687 1.00 91.25 71 SER A N 1
ATOM 550 C CA . SER A 1 71 ? -1.535 8.985 12.870 1.00 91.25 71 SER A CA 1
ATOM 551 C C . SER A 1 71 ? -2.875 9.709 12.894 1.00 91.25 71 SER A C 1
ATOM 553 O O . SER A 1 71 ? -3.899 9.067 13.098 1.00 91.25 71 SER A O 1
ATOM 555 N N . GLU A 1 72 ? -2.879 11.014 12.614 1.00 93.50 72 GLU A N 1
ATOM 556 C CA . GLU A 1 72 ? -4.102 11.819 12.574 1.00 93.50 72 GLU A CA 1
ATOM 557 C C . GLU A 1 72 ? -5.058 11.346 11.477 1.00 93.50 72 GLU A C 1
ATOM 559 O O . GLU A 1 72 ? -6.254 11.229 11.726 1.00 93.50 72 GLU A O 1
ATOM 564 N N . LEU A 1 73 ? -4.547 11.009 10.288 1.00 95.50 73 LEU A N 1
ATOM 565 C CA . LEU A 1 73 ? -5.366 10.460 9.203 1.00 95.50 73 LEU A CA 1
ATOM 566 C C . LEU A 1 73 ? -5.976 9.101 9.571 1.00 95.50 73 LEU A C 1
ATOM 568 O O . LEU A 1 73 ? -7.149 8.847 9.292 1.00 95.50 73 LEU A O 1
ATOM 572 N N . VAL A 1 74 ? -5.199 8.225 10.218 1.00 95.75 74 VAL A N 1
ATOM 573 C CA . VAL A 1 74 ? -5.690 6.925 10.696 1.00 95.75 74 VAL A CA 1
ATOM 574 C C . VAL A 1 74 ? -6.762 7.114 11.766 1.00 95.75 74 VAL A C 1
ATOM 576 O O . VAL A 1 74 ? -7.834 6.520 11.660 1.00 95.75 74 VAL A O 1
ATOM 579 N N . ASP A 1 75 ? -6.499 7.942 12.776 1.00 95.00 75 ASP A N 1
ATOM 580 C CA . ASP A 1 75 ? -7.435 8.177 13.874 1.00 95.00 75 ASP A CA 1
ATOM 581 C C . ASP A 1 75 ? -8.716 8.880 13.374 1.00 95.00 75 ASP A C 1
ATOM 583 O O . ASP A 1 75 ? -9.814 8.500 13.786 1.00 95.00 75 ASP A O 1
ATOM 587 N N . GLN A 1 76 ? -8.611 9.806 12.411 1.00 96.19 76 GLN A N 1
ATOM 588 C CA . GLN A 1 76 ? -9.762 10.412 11.732 1.00 96.19 76 GLN A CA 1
ATOM 589 C C . GLN A 1 76 ? -10.595 9.359 10.994 1.00 96.19 76 GLN A C 1
ATOM 591 O O . GLN A 1 76 ? -11.808 9.269 11.172 1.00 96.19 76 GLN A O 1
ATOM 596 N N . ARG A 1 77 ? -9.967 8.517 10.171 1.00 97.06 77 ARG A N 1
ATOM 597 C CA . ARG A 1 77 ? -10.719 7.513 9.415 1.00 97.06 77 ARG A CA 1
ATOM 598 C C . ARG A 1 77 ? -11.392 6.489 10.338 1.00 97.06 77 ARG A C 1
ATOM 600 O O . ARG A 1 77 ? -12.487 6.009 10.025 1.00 97.06 77 ARG A O 1
ATOM 607 N N . ILE A 1 78 ? -10.756 6.159 11.466 1.00 96.75 78 ILE A N 1
ATOM 608 C CA . ILE A 1 78 ? -11.347 5.327 12.519 1.00 96.75 78 ILE A CA 1
ATOM 609 C C . ILE A 1 78 ? -12.578 6.013 13.117 1.00 96.75 78 ILE A C 1
ATOM 611 O O . ILE A 1 78 ? -13.615 5.356 13.211 1.00 96.75 78 ILE A O 1
ATOM 615 N N . SER A 1 79 ? -12.496 7.296 13.484 1.00 95.81 79 SER A N 1
ATOM 616 C CA . SER A 1 79 ? -13.624 8.015 14.094 1.00 95.81 79 SER A CA 1
ATOM 617 C C . SER A 1 79 ? -14.829 8.129 13.152 1.00 95.81 79 SER A C 1
ATOM 619 O O . SER A 1 79 ? -15.964 7.988 13.595 1.00 95.81 79 SER A O 1
ATOM 621 N N . GLU A 1 80 ? -14.593 8.276 11.848 1.00 95.88 80 GLU A N 1
ATOM 622 C CA . GLU A 1 80 ? -15.645 8.314 10.822 1.00 95.88 80 GLU A CA 1
ATOM 623 C C . GLU A 1 80 ? -16.280 6.938 10.541 1.00 95.88 80 GLU A C 1
ATOM 625 O O . GLU A 1 80 ? -17.430 6.841 10.108 1.00 95.88 80 GLU A O 1
ATOM 630 N N . GLY A 1 81 ? -15.515 5.853 10.694 1.00 95.44 81 GLY A N 1
ATOM 631 C CA . GLY A 1 81 ? -15.904 4.517 10.226 1.00 95.44 81 GLY A CA 1
ATOM 632 C C . GLY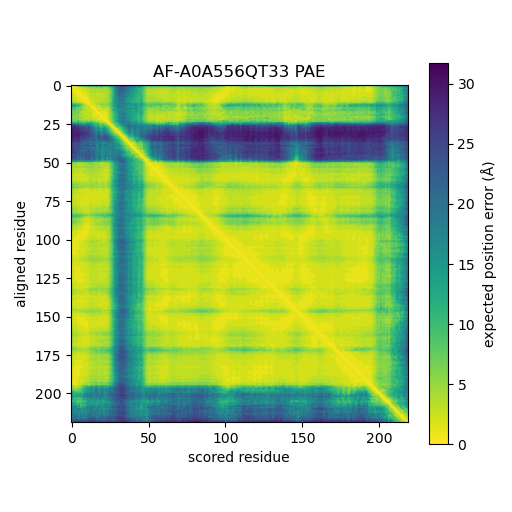 A 1 81 ? -16.361 3.540 11.288 1.00 95.44 81 GLY A C 1
ATOM 633 O O . GLY A 1 81 ? -17.080 2.590 10.969 1.00 95.44 81 GLY A O 1
ATOM 634 N N . TYR A 1 82 ? -15.891 3.718 12.515 1.00 96.62 82 TYR A N 1
ATOM 635 C CA . TYR A 1 82 ? -16.138 2.785 13.596 1.00 96.62 82 TYR A CA 1
ATOM 636 C C . TYR A 1 82 ? -17.528 3.020 14.193 1.00 96.62 82 TYR A C 1
ATOM 638 O O . TYR A 1 82 ? -17.828 4.098 14.691 1.00 96.62 82 TYR A O 1
ATOM 646 N N . LYS A 1 83 ? -18.386 1.997 14.136 1.00 95.38 83 LYS A N 1
ATOM 647 C CA . LYS A 1 83 ? -19.811 2.106 14.500 1.00 95.38 83 LYS A CA 1
ATOM 648 C C . LYS A 1 83 ? -20.187 1.379 15.787 1.00 95.38 83 LYS A C 1
ATOM 650 O O . LYS A 1 83 ? -21.343 1.423 16.197 1.00 95.38 83 LYS A O 1
ATOM 655 N N . LEU A 1 84 ? -19.253 0.658 16.408 1.00 93.69 84 LEU A N 1
ATOM 656 C CA . LEU A 1 84 ? -19.553 -0.060 17.644 1.00 93.69 84 LEU A CA 1
ATOM 657 C C . LEU A 1 84 ? -19.504 0.886 18.846 1.00 93.69 84 LEU A C 1
ATOM 659 O O . LEU A 1 84 ? -18.644 1.754 18.931 1.00 93.69 84 LEU A O 1
ATOM 663 N N . SER A 1 85 ? -20.362 0.639 19.834 1.00 90.50 85 SER A N 1
ATOM 664 C CA . SER A 1 85 ? -20.377 1.377 21.106 1.00 90.50 85 SER A CA 1
ATOM 665 C C . SER A 1 85 ? -19.210 1.033 22.039 1.00 90.50 85 SER A C 1
ATOM 667 O O . SER A 1 85 ? -18.955 1.738 23.011 1.00 90.50 85 SER A O 1
ATOM 669 N N . LYS A 1 86 ? -18.499 -0.069 21.773 1.00 92.75 86 LYS A N 1
ATOM 670 C CA . LYS A 1 86 ? -17.373 -0.523 22.596 1.00 92.75 86 LYS A CA 1
ATOM 671 C C . LYS A 1 86 ? -16.106 0.238 22.237 1.00 92.75 86 LYS A C 1
ATOM 673 O O . LYS A 1 86 ? -15.807 0.401 21.056 1.00 92.75 86 LYS A O 1
ATOM 678 N N . ALA A 1 87 ? -15.312 0.586 23.244 1.00 92.44 87 ALA A N 1
ATOM 679 C CA . ALA A 1 87 ? -13.984 1.146 23.030 1.00 92.44 87 ALA A CA 1
ATOM 680 C C . ALA A 1 87 ? -13.111 0.221 22.163 1.00 92.44 87 ALA A C 1
ATOM 682 O O . ALA A 1 87 ? -13.160 -1.010 22.274 1.00 92.44 87 ALA A O 1
ATOM 683 N N . ILE A 1 88 ? -12.295 0.825 21.299 1.00 93.12 88 ILE A N 1
ATOM 684 C CA . ILE A 1 88 ? -11.301 0.102 20.507 1.00 93.12 88 ILE A CA 1
ATOM 685 C C . ILE A 1 88 ? -10.207 -0.394 21.455 1.00 93.12 88 ILE A C 1
ATOM 687 O O . ILE A 1 88 ? -9.658 0.371 22.244 1.00 93.12 88 ILE A O 1
ATOM 691 N N . ARG A 1 89 ? -9.886 -1.688 21.372 1.00 91.25 89 ARG A N 1
ATOM 692 C CA . ARG A 1 89 ? -8.810 -2.305 22.161 1.00 91.25 89 ARG A CA 1
ATOM 693 C C . ARG A 1 89 ? -7.468 -1.605 21.907 1.00 91.25 89 ARG A C 1
ATOM 695 O O . ARG A 1 89 ? -7.143 -1.278 20.767 1.00 91.25 89 ARG A O 1
ATOM 702 N N . SER A 1 90 ? -6.673 -1.418 22.956 1.00 89.00 90 SER A N 1
ATOM 703 C CA . SER A 1 90 ? -5.392 -0.695 22.899 1.00 89.00 90 SER A CA 1
ATOM 704 C C . SER A 1 90 ? -4.343 -1.364 22.003 1.00 89.00 90 SER A C 1
ATOM 706 O O . SER A 1 90 ? -3.489 -0.689 21.437 1.00 89.00 90 SER A O 1
ATOM 708 N N . ASP A 1 91 ? -4.430 -2.680 21.830 1.00 89.25 91 ASP A N 1
ATOM 709 C CA . ASP A 1 91 ? -3.585 -3.486 20.948 1.00 89.25 91 ASP A CA 1
ATOM 710 C C . ASP A 1 91 ? -4.271 -3.807 19.603 1.00 89.25 91 ASP A C 1
ATOM 712 O O . ASP A 1 91 ? -3.898 -4.752 18.897 1.00 89.25 91 ASP A O 1
ATOM 716 N N . ALA A 1 92 ? -5.291 -3.033 19.215 1.00 92.31 92 ALA A N 1
ATOM 717 C CA . ALA A 1 92 ? -5.884 -3.138 17.889 1.00 92.31 92 ALA A CA 1
ATOM 718 C C . ALA A 1 92 ? -4.841 -2.787 16.828 1.00 92.31 92 ALA A C 1
ATOM 720 O O . ALA A 1 92 ? -4.120 -1.798 16.932 1.00 92.31 92 ALA A O 1
ATOM 721 N N . VAL A 1 93 ? -4.807 -3.570 15.752 1.00 95.31 93 VAL A N 1
ATOM 722 C CA . VAL A 1 93 ? -4.125 -3.149 14.528 1.00 95.31 93 VAL A CA 1
ATOM 723 C C . VAL A 1 93 ? -4.956 -2.020 13.919 1.00 95.31 93 VAL A C 1
ATOM 725 O O . VAL A 1 93 ? -6.040 -2.277 13.390 1.00 95.31 93 VAL A O 1
ATOM 728 N N . LYS A 1 94 ? -4.456 -0.788 14.030 1.00 95.25 94 LYS A N 1
ATOM 729 C CA . LYS A 1 94 ? -5.135 0.432 13.583 1.00 95.25 94 LYS A CA 1
ATOM 730 C C . LYS A 1 94 ? -5.051 0.641 12.076 1.00 95.25 94 LYS A C 1
ATOM 732 O O . LYS A 1 94 ? -5.978 1.187 11.492 1.00 95.25 94 LYS A O 1
ATOM 737 N N . SER A 1 95 ? -3.973 0.185 11.443 1.00 96.06 95 SER A N 1
ATOM 738 C CA . SER A 1 95 ? -3.816 0.272 9.992 1.00 96.06 95 SER A CA 1
ATOM 739 C C . SER A 1 95 ? -3.049 -0.914 9.407 1.00 96.06 95 SER A C 1
ATOM 741 O O . SER A 1 95 ? -2.418 -1.708 10.113 1.00 96.06 95 SER A O 1
ATOM 743 N N . LEU A 1 96 ? -3.136 -1.051 8.091 1.00 96.25 96 LEU A N 1
ATOM 744 C CA . LEU A 1 96 ? -2.403 -1.990 7.262 1.00 96.25 96 LEU A CA 1
ATOM 745 C C . LEU A 1 96 ? -1.541 -1.174 6.298 1.00 96.25 96 LEU A C 1
ATOM 747 O O . LEU A 1 96 ? -2.072 -0.352 5.562 1.00 96.25 96 LEU A O 1
ATOM 751 N N . GLY A 1 97 ? -0.231 -1.390 6.299 1.00 94.44 97 GLY A N 1
ATOM 752 C CA . GLY A 1 97 ? 0.655 -0.861 5.267 1.00 94.44 97 GLY A CA 1
ATOM 753 C C . GLY A 1 97 ? 0.864 -1.905 4.185 1.00 94.44 97 GLY A C 1
ATOM 754 O O . GLY A 1 97 ? 1.193 -3.060 4.475 1.00 94.44 97 GLY A O 1
ATOM 755 N N . LEU A 1 98 ? 0.656 -1.482 2.952 1.00 94.69 98 LEU A N 1
ATOM 756 C CA . LEU A 1 98 ? 0.861 -2.246 1.741 1.00 94.69 98 LEU A CA 1
ATOM 757 C C . LEU A 1 98 ? 2.102 -1.701 1.041 1.00 94.69 98 LEU A C 1
ATOM 759 O O . LEU A 1 98 ? 2.251 -0.487 0.902 1.00 94.69 98 LEU A O 1
ATOM 763 N N . VAL A 1 99 ? 2.969 -2.605 0.597 1.00 93.00 99 VAL A N 1
ATOM 764 C CA . VAL A 1 99 ? 4.095 -2.275 -0.281 1.00 93.00 99 VAL A CA 1
ATOM 765 C C . VAL A 1 99 ? 3.900 -3.012 -1.593 1.00 93.00 99 VAL A C 1
ATOM 767 O O . VAL A 1 99 ? 3.794 -4.242 -1.598 1.00 93.00 99 VAL A O 1
ATOM 770 N N . MET A 1 100 ? 3.851 -2.254 -2.683 1.00 95.69 100 MET A N 1
ATOM 771 C CA . MET A 1 100 ? 3.586 -2.740 -4.035 1.00 95.69 100 MET A CA 1
ATOM 772 C C . MET A 1 100 ? 4.724 -2.329 -4.967 1.00 95.69 100 MET A C 1
ATOM 774 O O . MET A 1 100 ? 5.064 -1.153 -5.070 1.00 95.69 100 MET A O 1
ATOM 778 N N . THR A 1 101 ? 5.357 -3.310 -5.605 1.00 94.31 101 THR A N 1
ATOM 779 C CA . THR A 1 101 ? 6.466 -3.112 -6.552 1.00 94.31 101 THR A CA 1
ATOM 780 C C . THR A 1 101 ? 6.622 -4.351 -7.444 1.00 94.31 101 THR A C 1
ATOM 782 O O . THR A 1 101 ? 5.747 -5.225 -7.472 1.00 94.31 101 THR A O 1
ATOM 785 N N . GLY A 1 102 ? 7.734 -4.454 -8.163 1.00 90.56 102 GLY A N 1
ATOM 786 C CA . GLY A 1 102 ? 8.102 -5.607 -8.972 1.00 90.56 102 GLY A CA 1
ATOM 787 C C . GLY A 1 102 ? 9.616 -5.799 -9.065 1.00 90.56 102 GLY A C 1
ATOM 788 O O . GLY A 1 102 ? 10.393 -5.137 -8.375 1.00 90.56 102 GLY A O 1
ATOM 789 N N . SER A 1 103 ? 10.047 -6.720 -9.927 1.00 88.38 103 SER A N 1
ATOM 790 C CA . SER A 1 103 ? 11.467 -6.903 -10.251 1.00 88.38 103 SER A CA 1
ATOM 791 C C . SER A 1 103 ? 12.106 -5.596 -10.728 1.00 88.38 103 SER A C 1
ATOM 793 O O . SER A 1 103 ? 11.540 -4.907 -11.572 1.00 88.38 103 SER A O 1
ATOM 795 N N . HIS A 1 104 ? 13.300 -5.292 -10.208 1.00 86.69 104 HIS A N 1
ATOM 796 C CA . HIS A 1 104 ? 13.985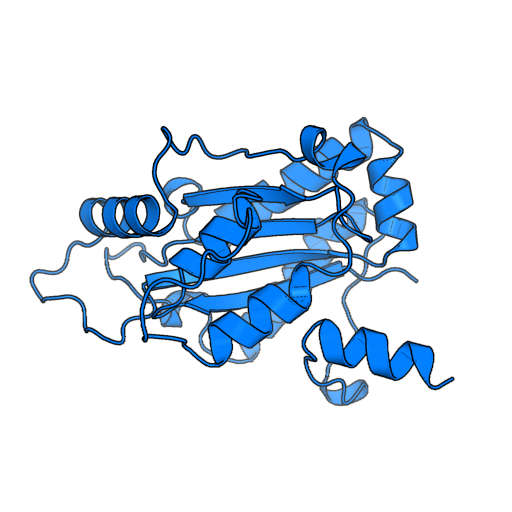 -4.009 -10.394 1.00 86.69 104 HIS A CA 1
ATOM 797 C C . HIS A 1 104 ? 14.050 -3.554 -11.857 1.00 86.69 104 HIS A C 1
ATOM 799 O O . HIS A 1 104 ? 13.485 -2.513 -12.175 1.00 86.69 104 HIS A O 1
ATOM 805 N N . ASP A 1 105 ? 14.668 -4.347 -12.736 1.00 89.69 105 ASP A N 1
ATOM 806 C CA . ASP A 1 105 ? 14.881 -3.963 -14.138 1.00 89.69 105 ASP A CA 1
ATOM 807 C C . ASP A 1 105 ? 13.552 -3.659 -14.837 1.00 89.69 105 ASP A C 1
ATOM 809 O O . ASP A 1 105 ? 13.381 -2.602 -15.442 1.00 89.69 105 ASP A O 1
ATOM 813 N N . ARG A 1 106 ? 12.548 -4.520 -14.621 1.00 94.75 106 ARG A N 1
ATOM 814 C CA . ARG A 1 106 ? 11.216 -4.325 -15.193 1.00 94.75 106 ARG A CA 1
ATOM 815 C C . ARG A 1 106 ? 10.521 -3.076 -14.653 1.00 94.75 106 ARG A C 1
ATOM 817 O O . ARG A 1 106 ? 9.861 -2.372 -15.406 1.00 94.75 106 ARG A O 1
ATOM 824 N N . MET A 1 107 ? 10.679 -2.762 -13.370 1.00 94.12 107 MET A N 1
ATOM 825 C CA . MET A 1 107 ? 10.130 -1.529 -12.798 1.00 94.12 107 MET A CA 1
ATOM 826 C C . MET A 1 107 ? 10.803 -0.273 -13.361 1.00 94.12 107 MET A C 1
ATOM 828 O O . MET A 1 107 ? 10.123 0.737 -13.525 1.00 94.12 107 MET A O 1
ATOM 832 N N . LYS A 1 108 ? 12.103 -0.317 -13.686 1.00 94.44 108 LYS A N 1
ATOM 833 C CA . LYS A 1 108 ? 12.797 0.807 -14.339 1.00 94.44 108 LYS A CA 1
ATOM 834 C C . LYS A 1 108 ? 12.341 0.991 -15.790 1.00 94.44 108 LYS A C 1
ATOM 836 O O . LYS A 1 108 ? 12.191 2.128 -16.220 1.00 94.44 108 LYS A O 1
ATOM 841 N N . GLU A 1 109 ? 12.055 -0.097 -16.507 1.00 96.69 109 GLU A N 1
ATOM 842 C CA . GLU A 1 109 ? 11.422 -0.047 -17.837 1.00 96.69 109 GLU A CA 1
ATOM 843 C C . GLU A 1 109 ? 9.990 0.504 -17.790 1.00 96.69 109 GLU A C 1
ATOM 845 O O . GLU A 1 109 ? 9.583 1.254 -18.672 1.00 96.69 109 GLU A O 1
ATOM 850 N N . ILE A 1 110 ? 9.209 0.133 -16.769 1.00 97.38 110 ILE A N 1
ATOM 851 C CA . ILE A 1 110 ? 7.863 0.684 -16.569 1.00 97.38 110 ILE A CA 1
ATOM 852 C C . ILE A 1 110 ? 7.964 2.185 -16.270 1.00 97.38 110 ILE A C 1
ATOM 854 O O . ILE A 1 110 ? 7.263 2.963 -16.903 1.00 97.38 110 ILE A O 1
ATOM 858 N N . GLU A 1 111 ? 8.853 2.599 -15.359 1.00 96.19 111 GLU A N 1
ATOM 859 C CA . GLU A 1 111 ? 9.070 4.008 -14.986 1.00 96.19 111 GLU A CA 1
ATOM 860 C C . GLU A 1 111 ? 9.542 4.885 -16.157 1.00 96.19 111 GLU A C 1
ATOM 862 O O . GLU A 1 111 ? 9.197 6.065 -16.201 1.00 96.19 111 GLU A O 1
ATOM 867 N N . SER A 1 112 ? 10.322 4.345 -17.100 1.00 96.56 112 SER A N 1
ATOM 868 C CA . SER A 1 112 ? 10.820 5.113 -18.250 1.00 96.56 112 SER A CA 1
ATOM 869 C C . SER A 1 112 ? 9.758 5.377 -19.323 1.00 96.56 112 SER A C 1
ATOM 871 O O . SER A 1 112 ? 9.961 6.237 -20.181 1.00 96.56 112 SER A O 1
ATOM 873 N N . ASN A 1 113 ? 8.619 4.680 -19.272 1.00 97.62 113 ASN A N 1
ATOM 874 C CA . ASN A 1 113 ? 7.480 4.897 -20.155 1.00 97.62 113 ASN A CA 1
ATOM 875 C C . ASN A 1 113 ? 6.311 5.496 -19.366 1.00 97.62 113 ASN A C 1
ATOM 877 O O . ASN A 1 113 ? 5.597 4.785 -18.665 1.00 97.62 113 ASN A O 1
ATOM 881 N N . GLU A 1 114 ? 6.079 6.797 -19.531 1.00 96.06 114 GLU A N 1
ATOM 882 C CA . GLU A 1 114 ? 5.062 7.553 -18.789 1.00 96.06 114 GLU A CA 1
ATOM 883 C C . GLU A 1 114 ? 3.674 6.896 -18.828 1.00 96.06 114 GLU A C 1
ATOM 885 O O . GLU A 1 114 ? 3.084 6.634 -17.785 1.00 96.06 114 GLU A O 1
ATOM 890 N N . LYS A 1 115 ? 3.173 6.524 -20.015 1.00 97.75 115 LYS A N 1
ATOM 891 C CA . LYS A 1 115 ? 1.845 5.895 -20.152 1.00 97.75 115 LYS A CA 1
ATOM 892 C C . LYS A 1 115 ? 1.759 4.558 -19.418 1.00 97.75 115 LYS A C 1
ATOM 894 O O . LYS A 1 115 ? 0.726 4.239 -18.822 1.00 97.75 115 LYS A O 1
ATOM 899 N N . LEU A 1 116 ? 2.829 3.767 -19.477 1.00 97.75 116 LEU A N 1
ATOM 900 C CA . LEU A 1 116 ? 2.897 2.477 -18.798 1.00 97.75 116 LEU A CA 1
ATOM 901 C C . LEU A 1 116 ? 2.995 2.662 -17.277 1.00 97.75 116 LEU A C 1
ATOM 903 O O . LEU A 1 116 ? 2.327 1.937 -16.542 1.00 97.75 116 LEU A O 1
ATOM 907 N N . PHE A 1 117 ? 3.762 3.652 -16.814 1.00 98.12 117 PHE A N 1
ATOM 908 C CA . PHE A 1 117 ? 3.892 3.994 -15.400 1.00 98.12 117 PHE A CA 1
ATOM 909 C C . PHE A 1 117 ? 2.577 4.514 -14.810 1.00 98.12 117 PHE A C 1
ATOM 911 O O . PHE A 1 117 ? 2.157 4.027 -13.762 1.00 98.12 117 PHE A O 1
ATOM 918 N N . GLU A 1 118 ? 1.870 5.413 -15.502 1.00 98.12 118 GLU A N 1
ATOM 919 C CA . GLU A 1 118 ? 0.534 5.872 -15.093 1.00 98.12 118 GLU A CA 1
ATOM 920 C C . GLU A 1 118 ? -0.457 4.711 -14.990 1.00 98.12 118 GLU A C 1
ATOM 922 O O . GLU A 1 118 ? -1.161 4.558 -13.988 1.00 98.12 118 GLU A O 1
ATOM 927 N N . SER A 1 119 ? -0.462 3.837 -16.000 1.00 98.31 119 SER A N 1
ATOM 928 C CA . SER A 1 119 ? -1.313 2.646 -16.004 1.00 98.31 119 SER A CA 1
ATOM 929 C C . SER A 1 119 ? -0.980 1.718 -14.830 1.00 98.31 119 SER A C 1
ATOM 931 O O . SER A 1 119 ? -1.886 1.180 -14.192 1.00 98.31 119 SER A O 1
ATOM 933 N N . TRP A 1 120 ? 0.307 1.567 -14.500 1.00 98.56 120 TRP A N 1
ATOM 934 C CA . TRP A 1 120 ? 0.765 0.762 -13.368 1.00 98.56 120 TRP A CA 1
ATOM 935 C C . TRP A 1 120 ? 0.317 1.359 -12.033 1.00 98.56 120 TRP A C 1
ATOM 937 O O . TRP A 1 120 ? -0.240 0.638 -11.200 1.00 98.56 120 TRP A O 1
ATOM 947 N N . LYS A 1 121 ? 0.484 2.672 -11.832 1.00 98.50 121 LYS A N 1
ATOM 948 C CA . LYS A 1 121 ? 0.014 3.357 -10.619 1.00 98.50 121 LYS A CA 1
ATOM 949 C C . LYS A 1 121 ? -1.498 3.193 -10.445 1.00 98.50 121 LYS A C 1
ATOM 951 O O . LYS A 1 121 ? -1.951 2.800 -9.367 1.00 98.50 121 LYS A O 1
ATOM 956 N N . LYS A 1 122 ? -2.271 3.387 -11.521 1.00 98.50 122 LYS A N 1
ATOM 957 C CA . LYS A 1 122 ? -3.731 3.232 -11.497 1.00 98.50 122 LYS A CA 1
ATOM 958 C C . LYS A 1 122 ? -4.155 1.800 -11.170 1.00 98.50 122 LYS A C 1
ATOM 960 O O . LYS A 1 122 ? -5.014 1.606 -10.316 1.00 98.50 122 LYS A O 1
ATOM 965 N N . ALA A 1 123 ? -3.524 0.795 -11.776 1.00 98.56 123 ALA A N 1
ATOM 966 C CA . ALA A 1 123 ? -3.826 -0.606 -11.480 1.00 98.56 123 ALA A CA 1
ATOM 967 C C . ALA A 1 123 ? -3.583 -0.955 -9.997 1.00 98.56 123 ALA A C 1
ATOM 969 O O . ALA A 1 123 ? -4.354 -1.706 -9.400 1.00 98.56 123 ALA A O 1
ATOM 970 N N . ASN A 1 124 ? -2.552 -0.372 -9.375 1.00 98.56 124 ASN A N 1
ATOM 971 C CA . ASN A 1 124 ? -2.280 -0.537 -7.944 1.00 98.56 124 ASN A CA 1
ATOM 972 C C . ASN A 1 124 ? -3.313 0.165 -7.050 1.00 98.56 124 ASN A C 1
ATOM 974 O O . ASN A 1 124 ? -3.691 -0.378 -6.005 1.00 98.56 124 ASN A O 1
ATOM 978 N N . TRP A 1 125 ? -3.792 1.345 -7.453 1.00 98.56 125 TRP A N 1
ATOM 979 C CA . TRP A 1 125 ? -4.896 2.033 -6.781 1.00 98.56 125 TRP A CA 1
ATOM 980 C C . TRP A 1 125 ? -6.181 1.208 -6.845 1.00 98.56 125 TRP A C 1
ATOM 982 O O . TRP A 1 125 ? -6.768 0.903 -5.805 1.00 98.56 125 TRP A O 1
ATOM 992 N N . ASP A 1 126 ? -6.566 0.769 -8.045 1.00 98.44 126 ASP A N 1
ATOM 993 C CA . ASP A 1 126 ? -7.775 -0.023 -8.281 1.00 98.44 126 ASP A CA 1
ATOM 994 C C . ASP A 1 126 ? -7.729 -1.345 -7.490 1.00 98.44 126 ASP A C 1
ATOM 996 O O . ASP A 1 126 ? -8.696 -1.704 -6.809 1.00 98.44 126 ASP A O 1
ATOM 1000 N N . PHE A 1 127 ? -6.579 -2.036 -7.499 1.00 98.38 127 PHE A N 1
ATOM 1001 C CA . PHE A 1 127 ? -6.358 -3.235 -6.686 1.00 98.38 127 PHE A CA 1
ATOM 1002 C C . PHE A 1 127 ? -6.554 -2.943 -5.196 1.00 98.38 127 PHE A C 1
ATOM 1004 O O . PHE A 1 127 ? -7.287 -3.668 -4.520 1.00 98.38 127 PHE A O 1
ATOM 1011 N N . SER A 1 128 ? -5.936 -1.875 -4.682 1.00 98.06 128 SER A N 1
ATOM 1012 C CA . SER A 1 128 ? -6.023 -1.501 -3.265 1.00 98.06 128 SER A CA 1
ATOM 1013 C C . SER A 1 128 ? -7.464 -1.185 -2.856 1.00 98.06 128 SER A C 1
ATOM 1015 O O . SER A 1 128 ? -7.950 -1.698 -1.845 1.00 98.06 128 SER A O 1
ATOM 1017 N N . CYS A 1 129 ? -8.185 -0.421 -3.677 1.00 97.81 129 CYS A N 1
ATOM 1018 C CA . CYS A 1 129 ? -9.581 -0.070 -3.437 1.00 97.81 129 CYS A CA 1
ATOM 1019 C C . CYS A 1 129 ? -10.481 -1.308 -3.422 1.00 97.81 129 CYS A C 1
ATOM 1021 O O . CYS A 1 129 ? -11.233 -1.519 -2.466 1.00 97.81 129 CYS A O 1
ATOM 1023 N N . GLY A 1 130 ? -10.372 -2.167 -4.438 1.00 97.31 130 GLY A N 1
ATOM 1024 C CA . GLY A 1 130 ? -11.186 -3.380 -4.536 1.00 97.31 130 GLY A CA 1
ATOM 1025 C C . GLY A 1 130 ? -10.882 -4.405 -3.437 1.00 97.31 130 GLY A C 1
ATOM 1026 O O . GLY A 1 130 ? -11.769 -5.132 -2.990 1.00 97.31 130 GLY A O 1
ATOM 1027 N N . ALA A 1 131 ? -9.638 -4.460 -2.963 1.00 96.25 131 ALA A N 1
ATOM 1028 C CA . ALA A 1 131 ? -9.185 -5.459 -2.001 1.00 96.25 131 ALA A CA 1
ATOM 1029 C C . ALA A 1 131 ? -9.393 -5.067 -0.527 1.00 96.25 131 ALA A C 1
ATOM 1031 O O . ALA A 1 131 ? -9.462 -5.963 0.327 1.00 96.25 131 ALA A O 1
ATOM 1032 N N . PHE A 1 132 ? -9.475 -3.766 -0.224 1.00 96.81 132 PHE A N 1
ATOM 1033 C CA . PHE A 1 132 ? -9.368 -3.251 1.146 1.00 96.81 132 PHE A CA 1
ATOM 1034 C C . PHE A 1 132 ? -10.496 -2.301 1.581 1.00 96.81 132 PHE A C 1
ATOM 1036 O O . PHE A 1 132 ? -10.327 -1.508 2.506 1.00 96.81 132 PHE A O 1
ATOM 1043 N N . GLY A 1 133 ? -11.686 -2.444 0.992 1.00 92.88 133 GLY A N 1
ATOM 1044 C CA . GLY A 1 133 ? -12.893 -1.741 1.446 1.00 92.88 133 GLY A CA 1
ATOM 1045 C C . GLY A 1 133 ? -13.072 -0.345 0.844 1.00 92.88 133 GLY A C 1
ATOM 1046 O O . GLY A 1 133 ? -13.701 0.514 1.461 1.00 92.88 133 GLY A O 1
ATOM 1047 N N . GLY A 1 134 ? -12.545 -0.140 -0.364 1.00 95.88 134 GLY A N 1
ATOM 1048 C CA . GLY A 1 134 ? -12.714 1.069 -1.164 1.00 95.88 134 GLY A CA 1
ATOM 1049 C C . GLY A 1 134 ? -11.754 2.200 -0.805 1.00 95.88 134 GLY A C 1
ATOM 1050 O O . GLY A 1 134 ? -11.001 2.133 0.166 1.00 95.88 134 GLY A O 1
ATOM 1051 N N . GLU A 1 135 ? -11.836 3.274 -1.588 1.00 96.50 135 GLU A N 1
ATOM 1052 C CA . GLU A 1 135 ? -10.988 4.470 -1.474 1.00 96.50 135 GLU A CA 1
ATOM 1053 C C . GLU A 1 135 ? -11.018 5.078 -0.073 1.00 96.50 135 GLU A C 1
ATOM 1055 O O . GLU A 1 135 ? -9.989 5.472 0.459 1.00 96.50 135 GLU A O 1
ATOM 1060 N N . ARG A 1 136 ? -12.186 5.069 0.586 1.00 95.50 136 ARG A N 1
ATOM 1061 C CA . ARG A 1 136 ? -12.343 5.619 1.941 1.00 95.50 136 ARG A CA 1
ATOM 1062 C C . ARG A 1 136 ? -11.437 4.945 2.963 1.00 95.50 136 ARG A C 1
ATOM 1064 O O . ARG A 1 136 ? -11.115 5.557 3.969 1.00 95.50 136 ARG A O 1
ATOM 1071 N N . ASN A 1 137 ? -11.077 3.678 2.779 1.00 97.50 137 ASN A N 1
ATOM 1072 C CA . ASN A 1 137 ? -10.171 3.007 3.708 1.00 97.50 137 ASN A CA 1
ATOM 1073 C C . ASN A 1 137 ? -8.703 3.350 3.448 1.00 97.50 137 ASN A C 1
ATOM 1075 O O . ASN A 1 137 ? -7.887 3.106 4.332 1.00 97.50 137 ASN A O 1
ATOM 1079 N N . ILE A 1 138 ? -8.362 3.917 2.291 1.00 98.12 138 ILE A N 1
ATOM 1080 C CA . ILE A 1 138 ? -7.000 4.299 1.930 1.00 98.12 138 ILE A CA 1
ATOM 1081 C C . ILE A 1 138 ? -6.734 5.714 2.446 1.00 98.12 138 ILE A C 1
ATOM 1083 O O . ILE A 1 138 ? -7.288 6.689 1.954 1.00 98.12 138 ILE A O 1
ATOM 1087 N N . VAL A 1 139 ? -5.866 5.824 3.449 1.00 97.38 139 VAL A N 1
ATOM 1088 C CA . VAL A 1 139 ? -5.471 7.112 4.044 1.00 97.38 139 VAL A CA 1
ATOM 1089 C C . VAL A 1 139 ? -4.144 7.637 3.498 1.00 97.38 139 VAL A C 1
ATOM 1091 O O . VAL A 1 139 ? -3.802 8.791 3.732 1.00 97.38 139 VAL A O 1
ATOM 1094 N N . ARG A 1 140 ? -3.392 6.793 2.782 1.00 96.75 140 ARG A N 1
ATOM 1095 C CA . ARG A 1 140 ? -2.178 7.155 2.040 1.00 96.75 140 ARG A CA 1
ATOM 1096 C C . ARG A 1 140 ? -2.024 6.302 0.805 1.00 96.75 140 ARG A C 1
ATOM 1098 O O . ARG A 1 140 ? -2.250 5.089 0.875 1.00 96.75 14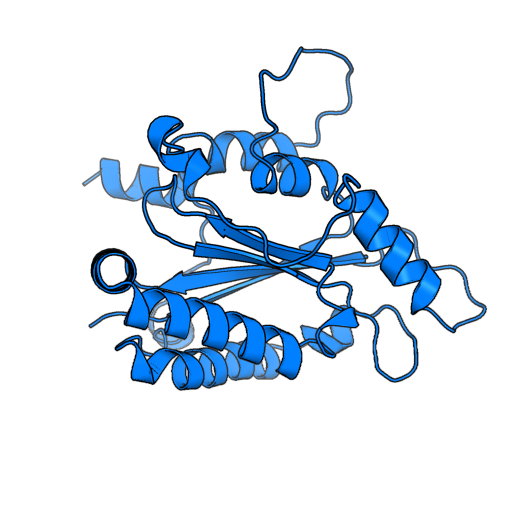0 ARG A O 1
ATOM 1105 N N . PHE A 1 141 ? -1.528 6.910 -0.259 1.00 97.75 141 PHE A N 1
ATOM 1106 C CA . PHE A 1 141 ? -1.067 6.216 -1.446 1.00 97.75 141 PHE A CA 1
ATOM 1107 C C . PHE A 1 141 ? 0.090 7.012 -2.050 1.00 97.75 141 PHE A C 1
ATOM 1109 O O . PHE A 1 141 ? -0.099 7.894 -2.887 1.00 97.75 141 PHE A O 1
ATOM 1116 N N . SER A 1 142 ? 1.295 6.706 -1.571 1.00 96.25 142 SER A N 1
ATOM 1117 C CA . SER A 1 142 ? 2.516 7.407 -1.946 1.00 96.25 142 SER A CA 1
ATOM 1118 C C . SER A 1 142 ? 3.368 6.557 -2.878 1.00 96.25 142 SER A C 1
ATOM 1120 O O . SER A 1 142 ? 3.642 5.389 -2.593 1.00 96.25 142 SER A O 1
ATOM 1122 N N . ILE A 1 143 ? 3.779 7.150 -3.992 1.00 96.88 143 ILE A N 1
ATOM 1123 C CA . ILE A 1 143 ? 4.645 6.556 -5.000 1.00 96.88 143 ILE A CA 1
ATOM 1124 C C . ILE A 1 143 ? 6.054 7.085 -4.738 1.00 96.88 143 ILE A C 1
ATOM 1126 O O . ILE A 1 143 ? 6.306 8.284 -4.863 1.00 96.88 143 ILE A O 1
ATOM 1130 N N . HIS A 1 144 ? 6.983 6.197 -4.400 1.00 93.69 144 HIS A N 1
ATOM 1131 C CA . HIS A 1 144 ? 8.386 6.535 -4.181 1.00 93.69 144 HIS A CA 1
ATOM 1132 C C . HIS A 1 144 ? 9.220 6.144 -5.396 1.00 93.69 144 HIS A C 1
ATOM 1134 O O . HIS A 1 144 ? 9.218 4.990 -5.830 1.00 93.69 144 HIS A O 1
ATOM 1140 N N . ARG A 1 145 ? 9.940 7.123 -5.946 1.00 93.62 145 ARG A N 1
ATOM 1141 C CA . ARG A 1 145 ? 10.823 7.001 -7.121 1.00 93.62 145 ARG A CA 1
ATOM 1142 C C . ARG A 1 145 ? 12.261 7.395 -6.812 1.00 93.62 145 ARG A C 1
ATOM 1144 O O . ARG A 1 145 ? 13.157 7.145 -7.614 1.00 93.62 145 ARG A O 1
ATOM 1151 N N . ASP A 1 146 ? 12.481 7.975 -5.644 1.00 89.56 146 ASP A N 1
ATOM 1152 C CA . ASP A 1 146 ? 13.774 8.395 -5.121 1.00 89.56 146 ASP A CA 1
ATOM 1153 C C . ASP A 1 146 ? 14.590 7.264 -4.492 1.00 89.56 146 ASP A C 1
ATOM 1155 O O . ASP A 1 146 ? 15.687 7.499 -4.010 1.00 89.56 146 ASP A O 1
ATOM 1159 N N . GLU A 1 147 ? 14.105 6.027 -4.534 1.00 85.56 147 GLU A N 1
ATOM 1160 C CA . GLU A 1 147 ? 14.864 4.851 -4.114 1.00 85.56 147 GLU A CA 1
ATOM 1161 C C . GLU A 1 147 ? 15.334 4.010 -5.312 1.00 85.56 147 GLU A C 1
ATOM 1163 O O . GLU A 1 147 ? 15.122 4.343 -6.484 1.00 85.56 147 GLU A O 1
ATOM 1168 N N . ARG A 1 148 ? 15.994 2.881 -5.021 1.00 83.31 148 ARG A N 1
ATOM 1169 C CA . ARG A 1 148 ? 16.536 1.970 -6.039 1.00 83.31 148 ARG A CA 1
ATOM 1170 C C . ARG A 1 148 ? 15.466 1.483 -7.020 1.00 83.31 148 ARG A C 1
ATOM 1172 O O . ARG A 1 148 ? 15.713 1.463 -8.222 1.00 83.31 148 ARG A O 1
ATOM 1179 N N . THR A 1 149 ? 14.301 1.080 -6.525 1.00 86.75 149 THR A N 1
ATOM 1180 C CA . THR A 1 149 ? 13.202 0.558 -7.349 1.00 86.75 149 THR A CA 1
ATOM 1181 C C . THR A 1 149 ? 11.933 1.343 -7.045 1.00 86.75 149 THR A C 1
ATOM 1183 O O . THR A 1 149 ? 11.597 1.453 -5.864 1.00 86.75 149 THR A O 1
ATOM 1186 N N . PRO A 1 150 ? 11.206 1.841 -8.062 1.00 92.81 150 PRO A N 1
ATOM 1187 C CA . PRO A 1 150 ? 9.903 2.457 -7.858 1.00 92.81 150 PRO A CA 1
ATOM 1188 C C . PRO A 1 150 ? 8.951 1.530 -7.102 1.00 92.81 150 PRO A C 1
ATOM 1190 O O . PRO A 1 150 ? 8.820 0.344 -7.431 1.00 92.81 150 PRO A O 1
ATOM 1193 N N . HIS A 1 151 ? 8.302 2.050 -6.070 1.00 94.19 151 HIS A N 1
ATOM 1194 C CA . HIS A 1 151 ? 7.369 1.285 -5.253 1.00 94.19 151 HIS A CA 1
ATOM 1195 C C . HIS A 1 151 ? 6.302 2.190 -4.647 1.00 94.19 151 HIS A C 1
ATOM 1197 O O . HIS A 1 151 ? 6.458 3.406 -4.577 1.00 94.19 151 HIS A O 1
ATOM 1203 N N . ILE A 1 152 ? 5.198 1.579 -4.230 1.00 96.06 152 ILE A N 1
ATOM 1204 C CA . ILE A 1 152 ? 4.074 2.276 -3.614 1.00 96.06 152 ILE A CA 1
ATOM 1205 C C . ILE A 1 152 ? 3.969 1.874 -2.151 1.00 96.06 152 ILE A C 1
ATOM 1207 O O . ILE A 1 152 ? 3.915 0.683 -1.831 1.00 96.06 152 ILE A O 1
ATOM 1211 N N . HIS A 1 153 ? 3.8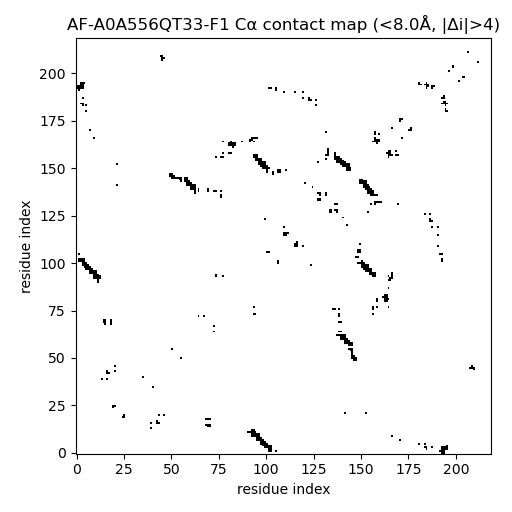61 2.881 -1.291 1.00 95.50 153 HIS A N 1
ATOM 1212 C CA . HIS A 1 153 ? 3.372 2.761 0.072 1.00 95.50 153 HIS A CA 1
ATOM 1213 C C . HIS A 1 153 ? 1.894 3.141 0.115 1.00 95.50 153 HIS A C 1
ATOM 1215 O O . HIS A 1 153 ? 1.532 4.307 -0.033 1.00 95.50 153 HIS A O 1
ATOM 1221 N N . CYS A 1 154 ? 1.029 2.162 0.367 1.00 96.75 154 CYS A N 1
ATOM 1222 C CA . CYS A 1 154 ? -0.391 2.405 0.599 1.00 96.75 154 CYS A CA 1
ATOM 1223 C C . CYS A 1 154 ? -0.736 2.091 2.057 1.00 96.75 154 CYS A C 1
ATOM 1225 O O . CYS A 1 154 ? -0.376 1.028 2.563 1.00 96.75 154 CYS A O 1
ATOM 1227 N N . VAL A 1 155 ? -1.412 3.006 2.755 1.00 97.56 155 VAL A N 1
ATOM 1228 C CA . VAL A 1 155 ? -1.861 2.780 4.137 1.00 97.56 155 VAL A CA 1
ATOM 1229 C C . VAL A 1 155 ? -3.376 2.720 4.177 1.00 97.56 155 VAL A C 1
ATOM 1231 O O . VAL A 1 155 ? -4.063 3.640 3.740 1.00 97.56 155 VAL A O 1
ATOM 1234 N N . VAL A 1 156 ? -3.883 1.629 4.741 1.00 97.94 156 VAL A N 1
ATOM 1235 C CA . VAL A 1 156 ? -5.301 1.298 4.819 1.00 97.94 156 VAL A CA 1
ATOM 1236 C C . VAL A 1 156 ? -5.739 1.241 6.277 1.00 97.94 156 VAL A C 1
ATOM 1238 O O . VAL A 1 156 ? -5.130 0.538 7.082 1.00 97.94 156 VAL A O 1
ATOM 1241 N N . VAL A 1 157 ? -6.845 1.889 6.627 1.00 98.06 157 VAL A N 1
ATOM 1242 C CA . VAL A 1 157 ? -7.540 1.646 7.897 1.00 98.06 157 VAL A CA 1
ATOM 1243 C C . VAL A 1 157 ? -8.556 0.519 7.693 1.00 98.06 157 VAL A C 1
ATOM 1245 O O . VAL A 1 157 ? -9.469 0.667 6.881 1.00 98.06 157 VAL A O 1
ATOM 1248 N N . PRO A 1 158 ? -8.439 -0.622 8.400 1.00 97.25 158 PRO A N 1
ATOM 1249 C CA . PRO A 1 158 ? -9.240 -1.813 8.144 1.00 97.25 158 PRO A CA 1
ATOM 1250 C C . PRO A 1 158 ? -10.641 -1.716 8.767 1.00 97.25 158 PRO A C 1
ATOM 1252 O O . PRO A 1 158 ? -11.024 -2.562 9.583 1.00 97.25 158 PRO A O 1
ATOM 1255 N N . ILE A 1 159 ? -11.407 -0.692 8.383 1.00 98.12 159 ILE A N 1
ATOM 1256 C CA . ILE A 1 159 ? -12.835 -0.604 8.686 1.00 98.12 159 ILE A CA 1
ATOM 1257 C C . ILE A 1 159 ? -13.574 -1.602 7.798 1.00 98.12 159 ILE A C 1
ATOM 1259 O O . ILE A 1 159 ? -13.420 -1.615 6.576 1.00 98.12 159 ILE A O 1
ATOM 1263 N N . THR A 1 160 ? -14.340 -2.484 8.417 1.00 97.19 160 THR A N 1
ATOM 1264 C CA . THR A 1 160 ? -15.147 -3.491 7.732 1.00 97.19 160 THR A CA 1
ATOM 1265 C C . THR A 1 160 ? -16.511 -2.919 7.330 1.00 97.19 160 THR A C 1
ATOM 1267 O O . THR A 1 160 ? -16.941 -1.913 7.900 1.00 97.19 160 THR A O 1
ATOM 1270 N N . PRO A 1 161 ? -17.234 -3.548 6.384 1.00 95.75 161 PRO A N 1
ATOM 1271 C CA . PRO A 1 161 ? -18.556 -3.071 5.960 1.00 95.75 161 PRO A CA 1
ATOM 1272 C C . PRO A 1 161 ? -19.577 -2.949 7.105 1.00 95.75 161 PRO A C 1
ATOM 1274 O O . PRO A 1 161 ? -20.400 -2.039 7.111 1.00 95.75 161 PRO A O 1
ATOM 1277 N N . ASP A 1 162 ? -19.478 -3.823 8.112 1.00 95.31 162 ASP A N 1
ATOM 1278 C CA . ASP A 1 162 ? -20.289 -3.800 9.337 1.00 95.31 162 ASP A CA 1
ATOM 1279 C C . ASP A 1 162 ? -19.793 -2.784 10.391 1.00 95.31 162 ASP A C 1
ATOM 1281 O O . ASP A 1 162 ? -20.302 -2.750 11.508 1.00 95.31 162 ASP A O 1
ATOM 1285 N N . GLY A 1 163 ? -18.817 -1.930 10.056 1.00 96.06 163 GLY A N 1
ATOM 1286 C CA . GLY A 1 163 ? -18.373 -0.809 10.891 1.00 96.06 163 GLY A CA 1
ATOM 1287 C C . GLY A 1 163 ? -17.415 -1.179 12.026 1.00 96.06 163 GLY A C 1
ATOM 1288 O O . GLY A 1 163 ? -17.284 -0.421 12.988 1.00 96.06 163 GLY A O 1
ATOM 1289 N N . ARG A 1 164 ? -16.740 -2.332 11.952 1.00 96.62 164 ARG A N 1
ATOM 1290 C CA . ARG A 1 164 ? -15.708 -2.729 12.924 1.00 96.62 164 ARG A CA 1
ATOM 1291 C C . ARG A 1 164 ? -14.325 -2.323 12.438 1.00 96.62 164 ARG A C 1
ATOM 1293 O O . ARG A 1 164 ? -14.061 -2.299 11.244 1.00 96.62 164 ARG A O 1
ATOM 1300 N N . LEU A 1 165 ? -13.397 -2.118 13.367 1.00 97.06 165 LEU A N 1
ATOM 1301 C CA . LEU A 1 165 ? -11.970 -2.045 13.060 1.00 97.06 165 LEU A CA 1
ATOM 1302 C C . LEU A 1 165 ? -11.365 -3.453 13.166 1.00 97.06 165 LEU A C 1
ATOM 1304 O O . LEU A 1 165 ? -11.173 -3.970 14.268 1.00 97.06 165 LEU A O 1
ATOM 1308 N N . SER A 1 166 ? -11.101 -4.111 12.033 1.00 96.31 166 SER A N 1
ATOM 1309 C CA . SER A 1 166 ? -10.633 -5.502 12.024 1.00 96.31 166 SER A CA 1
ATOM 1310 C C . SER A 1 166 ? -9.629 -5.785 10.914 1.00 96.31 166 SER A C 1
ATOM 1312 O O . SER A 1 166 ? -9.973 -6.213 9.813 1.00 96.31 166 SER A O 1
ATOM 1314 N N . ALA A 1 167 ? -8.340 -5.695 11.246 1.00 95.38 167 ALA A N 1
ATOM 1315 C CA . ALA A 1 167 ? -7.281 -6.204 10.375 1.00 95.38 167 ALA A CA 1
ATOM 1316 C C . ALA A 1 167 ? -7.472 -7.692 10.040 1.00 95.38 167 ALA A C 1
ATOM 1318 O O . ALA A 1 167 ? -7.165 -8.118 8.931 1.00 95.38 167 ALA A O 1
ATOM 1319 N N . LYS A 1 168 ? -8.013 -8.493 10.971 1.00 94.44 168 LYS A N 1
ATOM 1320 C CA . LYS A 1 168 ? -8.273 -9.920 10.732 1.00 94.44 168 LYS A CA 1
ATOM 1321 C C . LYS A 1 168 ? -9.242 -10.138 9.569 1.00 94.44 168 LYS A C 1
ATOM 1323 O O . LYS A 1 168 ? -9.035 -11.066 8.798 1.00 94.44 168 LYS A O 1
ATOM 1328 N N . HIS A 1 169 ? -10.245 -9.276 9.398 1.00 95.56 169 HIS A N 1
ATOM 1329 C CA . HIS A 1 169 ? -11.159 -9.374 8.260 1.00 95.56 169 HIS A CA 1
ATOM 1330 C C . HIS A 1 169 ? -10.400 -9.370 6.924 1.00 95.56 169 HIS A C 1
ATOM 1332 O O . HIS A 1 169 ? -10.676 -10.200 6.057 1.00 95.56 169 HIS A O 1
ATOM 1338 N N . TYR A 1 170 ? -9.387 -8.510 6.800 1.00 94.38 170 TYR A N 1
ATOM 1339 C CA . TYR A 1 170 ? -8.608 -8.358 5.575 1.00 94.38 170 TYR A CA 1
ATOM 1340 C C . TYR A 1 170 ? -7.429 -9.330 5.471 1.00 94.38 170 TYR A C 1
ATOM 1342 O O . TYR A 1 170 ? -7.221 -9.885 4.408 1.00 94.38 170 TYR A O 1
ATOM 1350 N N . ARG A 1 171 ? -6.670 -9.608 6.538 1.00 91.38 171 ARG A N 1
ATOM 1351 C CA . ARG A 1 171 ? -5.394 -10.357 6.427 1.00 91.38 171 ARG A CA 1
ATOM 1352 C C . ARG A 1 171 ? -5.306 -11.671 7.207 1.00 91.38 171 ARG A C 1
ATOM 1354 O O . ARG A 1 171 ? -4.204 -12.181 7.402 1.00 91.38 171 ARG A O 1
ATOM 1361 N N . HIS A 1 172 ? -6.413 -12.197 7.730 1.00 90.75 172 HIS A N 1
ATOM 1362 C CA . HIS A 1 172 ? -6.382 -13.457 8.478 1.00 90.75 172 HIS A CA 1
ATOM 1363 C C . HIS A 1 172 ? -6.394 -14.677 7.548 1.00 90.75 172 HIS A C 1
ATOM 1365 O O . HIS A 1 172 ? -7.262 -14.796 6.685 1.00 90.75 172 HIS A O 1
ATOM 1371 N N . GLY A 1 173 ? -5.459 -15.599 7.791 1.00 88.88 173 GLY A N 1
ATOM 1372 C CA . GLY A 1 173 ? -5.374 -16.897 7.124 1.00 88.88 173 GLY A CA 1
ATOM 1373 C C . GLY A 1 173 ? -4.456 -16.915 5.898 1.00 88.88 173 GLY A C 1
ATOM 1374 O O . GLY A 1 173 ? -4.455 -15.998 5.077 1.00 88.88 173 GLY A O 1
ATOM 1375 N N . THR A 1 174 ? -3.696 -18.003 5.760 1.00 87.50 174 THR A N 1
ATOM 1376 C CA . THR A 1 174 ? -2.735 -18.213 4.664 1.00 87.50 174 THR A CA 1
ATOM 1377 C C . THR A 1 174 ? -3.407 -18.207 3.295 1.00 87.50 174 THR A C 1
ATOM 1379 O O . THR A 1 174 ? -2.910 -17.553 2.385 1.00 87.50 174 THR A O 1
ATOM 1382 N N . VAL A 1 175 ? -4.577 -18.844 3.171 1.00 89.31 175 VAL A N 1
ATOM 1383 C CA . VAL A 1 175 ? -5.345 -18.915 1.914 1.00 89.31 175 VAL A CA 1
ATOM 1384 C C . VAL A 1 175 ? -5.681 -17.519 1.391 1.00 89.31 175 VAL A C 1
ATOM 1386 O O . VAL A 1 175 ? -5.496 -17.230 0.213 1.00 89.31 175 VAL A O 1
ATOM 1389 N N . LYS A 1 176 ? -6.111 -16.608 2.273 1.00 92.00 176 LYS A N 1
ATOM 1390 C CA . LYS A 1 176 ? -6.436 -15.233 1.879 1.00 92.00 176 LYS A CA 1
ATOM 1391 C C . LYS A 1 176 ? -5.191 -14.471 1.419 1.00 92.00 176 LYS A C 1
ATOM 1393 O O . LYS A 1 176 ? -5.241 -13.773 0.410 1.00 92.00 176 LYS A O 1
ATOM 1398 N N . LEU A 1 177 ? -4.067 -14.638 2.118 1.00 90.62 177 LEU A N 1
ATOM 1399 C CA . LEU A 1 177 ? -2.790 -14.026 1.738 1.00 90.62 177 LEU A CA 1
ATOM 1400 C C . LEU A 1 177 ? -2.273 -14.555 0.390 1.00 90.62 177 LEU A C 1
ATOM 1402 O O . LEU A 1 177 ? -1.866 -13.758 -0.451 1.00 90.62 177 LEU A O 1
ATOM 1406 N N . GLN A 1 178 ? -2.357 -15.863 0.141 1.00 89.56 178 GLN A N 1
ATOM 1407 C CA . GLN A 1 178 ? -2.047 -16.466 -1.164 1.00 89.56 178 GLN A CA 1
ATOM 1408 C C . GLN A 1 178 ? -2.998 -15.971 -2.264 1.00 89.56 178 GLN A C 1
ATOM 1410 O O . GLN A 1 178 ? -2.569 -15.704 -3.389 1.00 89.56 178 GLN A O 1
ATOM 1415 N N . GLY A 1 179 ? -4.278 -15.790 -1.931 1.00 93.38 179 GLY A N 1
ATOM 1416 C CA . GLY A 1 179 ? -5.270 -15.190 -2.818 1.00 93.38 179 GLY A CA 1
ATOM 1417 C C . GLY A 1 179 ? -4.935 -13.742 -3.187 1.00 93.38 179 GLY A C 1
ATOM 1418 O O . GLY A 1 179 ? -5.138 -13.351 -4.332 1.00 93.38 179 GLY A O 1
ATOM 1419 N N . TYR A 1 180 ? -4.379 -12.944 -2.266 1.00 94.81 180 TYR A N 1
ATOM 1420 C CA . TYR A 1 180 ? -3.864 -11.613 -2.612 1.00 94.81 180 TYR A CA 1
ATOM 1421 C C . TYR A 1 180 ? -2.667 -11.685 -3.554 1.00 94.81 180 TYR A C 1
ATOM 1423 O O . TYR A 1 180 ? -2.655 -10.946 -4.527 1.00 94.81 180 TYR A O 1
ATOM 1431 N N . GLN A 1 181 ? -1.701 -12.579 -3.315 1.00 92.31 181 GLN A N 1
ATOM 1432 C CA . GLN A 1 181 ? -0.539 -12.723 -4.206 1.00 92.31 181 GLN A CA 1
ATOM 1433 C C . GLN A 1 181 ? -0.958 -13.085 -5.636 1.00 92.31 181 GLN A C 1
ATOM 1435 O O . GLN A 1 181 ? -0.418 -12.544 -6.595 1.00 92.31 181 GLN A O 1
ATOM 1440 N N . SER A 1 182 ? -1.944 -13.975 -5.775 1.00 93.94 182 SER A N 1
ATOM 1441 C CA . SER A 1 182 ? -2.426 -14.434 -7.084 1.00 93.94 182 SER A CA 1
ATOM 1442 C C . S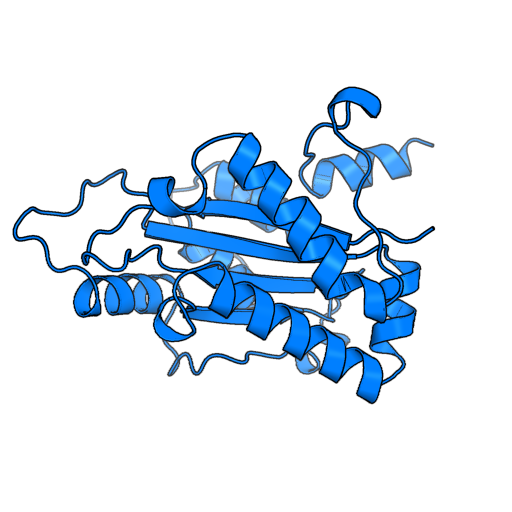ER A 1 182 ? -3.196 -13.330 -7.815 1.00 93.94 182 SER A C 1
ATOM 1444 O O . SER A 1 182 ? -2.823 -12.972 -8.926 1.00 93.94 182 SER A O 1
ATOM 1446 N N . ARG A 1 183 ? -4.168 -12.688 -7.152 1.00 96.69 183 ARG A N 1
ATOM 1447 C CA . ARG A 1 183 ? -4.922 -11.564 -7.739 1.00 96.69 183 ARG A CA 1
ATOM 1448 C C . ARG A 1 183 ? -4.055 -10.342 -8.034 1.00 96.69 183 ARG A C 1
ATOM 1450 O O . ARG A 1 183 ? -4.296 -9.636 -9.004 1.00 96.69 183 ARG A O 1
ATOM 1457 N N . TYR A 1 184 ? -3.051 -10.076 -7.198 1.00 97.19 184 TYR A N 1
ATOM 1458 C CA . TYR A 1 184 ? -2.103 -8.996 -7.455 1.00 97.19 184 TYR A CA 1
ATOM 1459 C C . TYR A 1 184 ? -1.252 -9.300 -8.690 1.00 97.19 184 TYR A C 1
ATOM 1461 O O . TYR A 1 184 ? -1.071 -8.430 -9.532 1.00 97.19 184 TYR A O 1
ATOM 1469 N N . ALA A 1 185 ? -0.782 -10.540 -8.846 1.00 94.94 185 ALA A N 1
ATOM 1470 C CA . ALA A 1 185 ? -0.067 -10.949 -10.050 1.00 94.94 185 ALA A CA 1
ATOM 1471 C C . ALA A 1 185 ? -0.938 -10.844 -11.312 1.00 94.94 185 ALA A C 1
ATOM 1473 O O . ALA A 1 185 ? -0.460 -10.351 -12.325 1.00 94.94 185 ALA A O 1
ATOM 1474 N N . GLU A 1 186 ? -2.216 -11.228 -11.245 1.00 97.62 186 GLU A N 1
ATOM 1475 C CA . GLU A 1 186 ? -3.171 -11.044 -12.349 1.00 97.62 186 GLU A CA 1
ATOM 1476 C C . GLU A 1 186 ? -3.322 -9.564 -12.728 1.00 97.62 186 GLU A C 1
ATOM 1478 O O . GLU A 1 186 ? -3.210 -9.214 -13.901 1.00 97.62 186 GLU A O 1
ATOM 1483 N N . ALA A 1 187 ? -3.493 -8.680 -11.738 1.00 97.75 187 ALA A N 1
ATOM 1484 C CA . ALA A 1 187 ? -3.570 -7.237 -11.968 1.00 97.75 187 ALA A CA 1
ATOM 1485 C C . ALA A 1 187 ? -2.271 -6.664 -12.563 1.00 97.75 187 ALA A C 1
ATOM 1487 O O . ALA A 1 187 ? -2.308 -5.683 -13.305 1.00 97.75 187 ALA A O 1
ATOM 1488 N N . MET A 1 188 ? -1.124 -7.268 -12.239 1.00 98.25 188 MET A N 1
ATOM 1489 C CA . MET A 1 188 ? 0.192 -6.824 -12.690 1.00 98.25 188 MET A CA 1
ATOM 1490 C C . MET A 1 188 ? 0.663 -7.489 -14.001 1.00 98.25 188 MET A C 1
ATOM 1492 O O . MET A 1 188 ? 1.643 -7.036 -14.599 1.00 98.25 188 MET A O 1
ATOM 1496 N N . ALA A 1 189 ? -0.049 -8.505 -14.498 1.00 97.38 189 ALA A N 1
ATOM 1497 C CA . ALA A 1 189 ? 0.293 -9.233 -15.719 1.00 97.38 189 ALA A CA 1
ATOM 1498 C C . ALA A 1 189 ? 0.398 -8.343 -16.978 1.00 97.38 189 ALA A C 1
ATOM 1500 O O . ALA A 1 189 ? 1.358 -8.529 -17.730 1.00 97.38 189 ALA A O 1
ATOM 1501 N N . PRO A 1 190 ? -0.468 -7.323 -17.201 1.00 97.75 190 PRO A N 1
ATOM 1502 C CA . PRO A 1 190 ? -0.319 -6.390 -18.327 1.00 97.75 190 PRO A CA 1
ATOM 1503 C C . PRO A 1 190 ? 1.008 -5.620 -18.327 1.00 97.75 190 PRO A C 1
ATOM 1505 O O . PRO A 1 190 ? 1.454 -5.136 -19.364 1.00 97.75 190 PRO A O 1
ATOM 1508 N N . PHE A 1 191 ? 1.668 -5.529 -17.170 1.00 97.19 191 PHE A N 1
ATOM 1509 C CA . PHE A 1 191 ? 2.963 -4.877 -17.012 1.00 97.19 191 PHE A CA 1
ATOM 1510 C C . PHE A 1 191 ? 4.133 -5.856 -17.156 1.00 97.19 191 PHE A C 1
ATOM 1512 O O . PHE A 1 191 ? 5.277 -5.453 -16.964 1.00 97.19 191 PHE A O 1
ATOM 1519 N N . GLY A 1 192 ? 3.890 -7.118 -17.523 1.00 96.19 192 GLY A N 1
ATOM 1520 C CA . GLY A 1 192 ? 4.927 -8.147 -17.656 1.00 96.19 192 GLY A CA 1
ATOM 1521 C C . GLY A 1 192 ? 5.482 -8.623 -16.311 1.00 96.19 192 GLY A C 1
ATOM 1522 O O . GLY A 1 192 ? 6.644 -9.017 -16.231 1.00 96.19 192 GLY A O 1
ATOM 1523 N N . LEU A 1 193 ? 4.684 -8.522 -15.244 1.00 93.94 193 LEU A N 1
ATOM 1524 C CA . LEU A 1 193 ? 5.038 -8.971 -13.902 1.00 93.94 193 LEU A CA 1
ATOM 1525 C C . LEU A 1 193 ? 4.221 -10.214 -13.542 1.00 93.94 193 LEU A C 1
ATOM 1527 O O . LEU A 1 193 ? 2.994 -10.190 -13.540 1.00 93.94 193 LEU A O 1
ATOM 1531 N N . GLU A 1 194 ? 4.915 -11.292 -13.200 1.00 94.06 194 GLU A N 1
ATOM 1532 C CA . GLU A 1 194 ? 4.322 -12.600 -12.929 1.00 94.06 194 GLU A CA 1
ATOM 1533 C C . GLU A 1 194 ? 4.191 -12.883 -11.429 1.00 94.06 194 GLU A C 1
ATOM 1535 O O . GLU A 1 194 ? 4.789 -12.220 -10.575 1.00 94.06 194 GLU A O 1
ATOM 1540 N N . ARG A 1 195 ? 3.430 -13.926 -11.086 1.00 89.25 195 ARG A N 1
ATOM 1541 C CA . ARG A 1 195 ? 3.288 -14.383 -9.702 1.00 89.25 195 ARG A CA 1
ATOM 1542 C C . ARG A 1 195 ? 4.623 -14.898 -9.169 1.00 89.25 195 ARG A C 1
ATOM 1544 O O . ARG A 1 195 ? 5.295 -15.705 -9.804 1.00 89.25 195 ARG A O 1
ATOM 1551 N N . GLY A 1 196 ? 4.976 -14.480 -7.955 1.00 81.00 196 GLY A N 1
ATOM 1552 C CA . GLY A 1 196 ? 6.108 -15.058 -7.239 1.00 81.00 196 GLY A CA 1
ATOM 1553 C C . GLY A 1 196 ? 5.937 -16.566 -7.016 1.00 81.00 196 GLY A C 1
ATOM 1554 O O . GLY A 1 196 ? 4.831 -17.066 -6.804 1.00 81.00 196 GLY A O 1
ATOM 1555 N N . ILE A 1 197 ? 7.050 -17.298 -7.038 1.00 74.88 197 ILE A N 1
ATOM 1556 C CA . ILE A 1 197 ? 7.056 -18.740 -6.771 1.00 74.88 197 ILE A CA 1
ATOM 1557 C C . ILE A 1 197 ? 6.728 -18.977 -5.292 1.00 74.88 197 ILE A C 1
ATOM 1559 O O . ILE A 1 197 ? 7.236 -18.278 -4.411 1.00 74.88 197 ILE A O 1
ATOM 1563 N N . GLU A 1 198 ? 5.886 -19.971 -5.013 1.00 67.38 198 GLU A N 1
ATOM 1564 C CA . GLU A 1 198 ? 5.406 -20.242 -3.660 1.00 67.38 198 GLU A CA 1
ATOM 1565 C C . GLU A 1 198 ? 6.530 -20.532 -2.663 1.00 67.38 198 GLU A C 1
ATOM 1567 O O . GLU A 1 198 ? 7.573 -21.110 -2.980 1.00 67.38 198 GLU A O 1
ATOM 1572 N N . VAL A 1 199 ? 6.300 -20.146 -1.407 1.00 62.19 199 VAL A N 1
ATOM 1573 C CA . VAL A 1 199 ? 7.262 -20.367 -0.318 1.00 62.19 199 VAL A CA 1
ATOM 1574 C C . VAL A 1 199 ? 7.487 -21.860 -0.064 1.00 62.19 199 VAL A C 1
ATOM 1576 O O . VAL A 1 199 ? 8.608 -22.241 0.259 1.00 62.19 199 VAL A O 1
ATOM 1579 N N . SER A 1 200 ? 6.472 -22.703 -0.280 1.00 58.88 200 SER A N 1
ATOM 1580 C CA . SER A 1 200 ? 6.577 -24.172 -0.220 1.00 58.88 200 SER A CA 1
ATOM 1581 C C . SER A 1 200 ? 7.643 -24.728 -1.168 1.00 58.88 200 SER A C 1
ATOM 1583 O O . SER A 1 200 ? 8.289 -25.718 -0.844 1.00 58.88 200 SER A O 1
ATOM 1585 N N . LEU A 1 201 ? 7.865 -24.062 -2.305 1.00 54.62 201 LEU A N 1
ATOM 1586 C CA . LEU A 1 201 ? 8.823 -24.466 -3.334 1.00 54.62 201 LEU A CA 1
ATOM 1587 C C . LEU A 1 201 ? 10.165 -23.733 -3.219 1.00 54.62 201 LEU A C 1
ATOM 1589 O O . LEU A 1 201 ? 11.193 -24.248 -3.645 1.00 54.62 201 LEU A O 1
ATOM 1593 N N . THR A 1 202 ? 10.181 -22.522 -2.653 1.00 56.47 202 THR A N 1
ATOM 1594 C CA . THR A 1 202 ? 11.386 -21.673 -2.620 1.00 56.47 202 THR A CA 1
ATOM 1595 C C . THR A 1 202 ? 12.076 -21.588 -1.264 1.00 56.47 202 THR A C 1
ATOM 1597 O O . THR A 1 202 ? 13.206 -21.104 -1.196 1.00 56.47 202 THR A O 1
ATOM 1600 N N . SER A 1 203 ? 11.404 -21.977 -0.174 1.00 56.81 203 SER A N 1
ATOM 1601 C CA . SER A 1 203 ? 11.849 -21.771 1.216 1.00 56.81 203 SER A CA 1
ATOM 1602 C C . SER A 1 203 ? 12.256 -20.321 1.548 1.00 56.81 203 SER A C 1
ATOM 1604 O O . SER A 1 203 ? 12.953 -20.062 2.535 1.00 56.81 203 SER A O 1
ATOM 1606 N N . ARG A 1 204 ? 11.838 -19.340 0.733 1.00 56.97 204 ARG A N 1
ATOM 1607 C CA . ARG A 1 204 ? 12.189 -17.928 0.917 1.00 56.97 204 ARG A CA 1
ATOM 1608 C C . ARG A 1 204 ? 11.464 -17.376 2.139 1.00 56.97 204 ARG A C 1
ATOM 1610 O O . ARG A 1 204 ? 10.239 -17.390 2.207 1.00 56.97 204 ARG A O 1
ATOM 1617 N N . LYS A 1 205 ? 12.226 -16.842 3.095 1.00 55.97 205 LYS A N 1
ATOM 1618 C CA . LYS A 1 205 ? 11.685 -16.097 4.238 1.00 55.97 205 LYS A CA 1
ATOM 1619 C C . LYS A 1 205 ? 11.656 -14.610 3.906 1.00 55.97 205 LYS A C 1
ATOM 1621 O O . LYS A 1 205 ? 12.625 -14.088 3.348 1.00 55.97 205 LYS A O 1
ATOM 1626 N N . HIS A 1 206 ? 10.564 -13.932 4.271 1.00 57.78 206 HIS A N 1
ATOM 1627 C CA . HIS A 1 206 ? 10.525 -12.473 4.218 1.00 57.78 206 HIS A CA 1
ATOM 1628 C C . HIS A 1 206 ? 11.713 -11.941 5.017 1.00 57.78 206 HIS A C 1
ATOM 1630 O O . HIS A 1 206 ? 11.923 -12.307 6.174 1.00 57.78 206 HIS A O 1
ATOM 1636 N N . THR A 1 207 ? 12.527 -11.139 4.350 1.00 44.28 207 THR A N 1
ATOM 1637 C CA . THR A 1 207 ? 13.749 -10.596 4.913 1.00 44.28 207 THR A CA 1
ATOM 1638 C C . THR A 1 207 ? 13.652 -9.089 4.783 1.00 44.28 207 THR A C 1
ATOM 1640 O O . THR A 1 207 ? 13.304 -8.586 3.719 1.00 44.28 207 THR A O 1
ATOM 1643 N N . ILE A 1 208 ? 13.937 -8.383 5.867 1.00 52.97 208 ILE A N 1
ATOM 1644 C CA . ILE A 1 208 ? 13.871 -6.928 5.889 1.00 52.97 208 I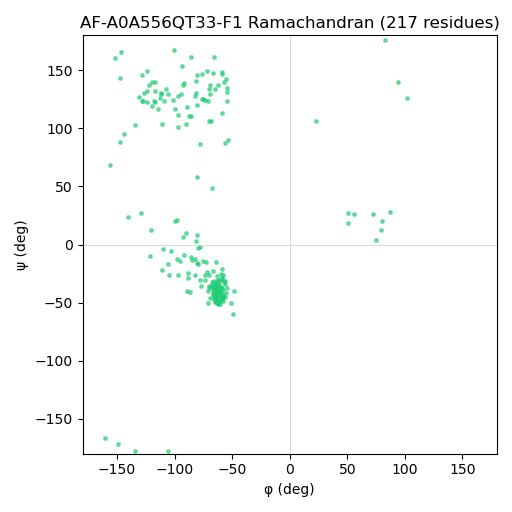LE A CA 1
ATOM 1645 C C . ILE A 1 208 ? 15.049 -6.349 5.076 1.00 52.97 208 ILE A C 1
ATOM 1647 O O . ILE A 1 208 ? 16.113 -6.977 4.994 1.00 52.97 208 ILE A O 1
ATOM 1651 N N . SER A 1 209 ? 14.864 -5.184 4.446 1.00 45.00 209 SER A N 1
ATOM 1652 C CA . SER A 1 209 ? 15.732 -4.627 3.391 1.00 45.00 209 SER A CA 1
ATOM 1653 C C . SER A 1 209 ? 17.235 -4.647 3.713 1.00 45.00 209 SER A C 1
ATOM 1655 O O . SER A 1 209 ? 18.045 -5.032 2.868 1.00 45.00 209 SER A O 1
ATOM 1657 N N . LYS A 1 210 ? 17.631 -4.354 4.959 1.00 39.19 210 LYS A N 1
ATOM 1658 C CA . LYS A 1 210 ? 19.041 -4.342 5.398 1.00 39.19 210 LYS A CA 1
ATOM 1659 C C . LYS A 1 210 ? 19.733 -5.702 5.264 1.00 39.19 210 LYS A C 1
ATOM 1661 O O . LYS A 1 210 ? 20.888 -5.777 4.845 1.00 39.19 210 LYS A O 1
ATOM 1666 N N . LYS A 1 211 ? 19.031 -6.796 5.565 1.00 34.78 211 LYS A N 1
ATOM 1667 C CA . LYS A 1 211 ? 19.581 -8.161 5.471 1.00 34.78 211 LYS A CA 1
ATOM 1668 C C . LYS A 1 211 ? 19.733 -8.632 4.019 1.00 34.78 211 LYS A C 1
ATOM 1670 O O . LYS A 1 211 ? 20.608 -9.452 3.749 1.00 34.78 211 LYS A O 1
ATOM 1675 N N . VAL A 1 212 ? 18.937 -8.103 3.083 1.00 46.62 212 VAL A N 1
ATOM 1676 C CA . VAL A 1 212 ? 19.085 -8.393 1.644 1.00 46.62 212 VAL A CA 1
ATOM 1677 C C . VAL A 1 212 ? 20.368 -7.756 1.101 1.00 46.62 212 VAL A C 1
ATOM 1679 O O . VAL A 1 212 ? 21.158 -8.441 0.452 1.00 46.62 212 VAL A O 1
ATOM 1682 N N . SER A 1 213 ? 20.633 -6.491 1.442 1.00 38.72 213 SER A N 1
ATOM 1683 C CA . SER A 1 213 ? 21.836 -5.770 0.999 1.00 38.72 213 SER A CA 1
ATOM 1684 C C . SER A 1 213 ? 23.141 -6.380 1.526 1.00 38.72 213 SER A C 1
ATOM 1686 O O . SER A 1 213 ? 24.124 -6.442 0.793 1.00 38.72 213 SER A O 1
ATOM 1688 N N . ILE A 1 214 ? 23.158 -6.888 2.765 1.00 41.72 214 ILE A N 1
ATOM 1689 C CA . ILE A 1 214 ? 24.334 -7.571 3.341 1.00 41.72 214 ILE A CA 1
ATOM 1690 C C . ILE A 1 214 ? 24.619 -8.893 2.610 1.00 41.72 214 ILE A C 1
ATOM 1692 O O . ILE A 1 214 ? 25.770 -9.210 2.324 1.00 41.72 214 ILE A O 1
ATOM 1696 N N . LYS A 1 215 ? 23.573 -9.645 2.246 1.00 40.09 215 LYS A N 1
ATOM 1697 C CA . LYS A 1 215 ? 23.711 -10.943 1.568 1.00 40.09 215 LYS A CA 1
ATOM 1698 C C . LYS A 1 215 ? 24.219 -10.822 0.125 1.00 40.09 215 LYS A C 1
ATOM 1700 O O . LYS A 1 215 ? 24.830 -11.757 -0.377 1.00 40.09 215 LYS A O 1
ATOM 1705 N N . LEU A 1 216 ? 23.967 -9.684 -0.524 1.00 41.19 216 LEU A N 1
ATOM 1706 C CA . LEU A 1 216 ? 24.460 -9.379 -1.872 1.00 41.19 216 LEU A CA 1
ATOM 1707 C C . LEU A 1 216 ? 25.902 -8.850 -1.880 1.00 41.19 216 LEU A C 1
ATOM 1709 O O . LEU A 1 216 ? 26.581 -9.028 -2.879 1.00 41.19 216 LEU A O 1
ATOM 1713 N N . LYS A 1 217 ? 26.372 -8.227 -0.789 1.00 39.47 217 LYS A N 1
ATOM 1714 C CA . LYS A 1 217 ? 27.754 -7.722 -0.660 1.00 39.47 217 LYS A CA 1
ATOM 1715 C C . LYS A 1 217 ? 28.779 -8.784 -0.243 1.00 39.47 217 LYS A C 1
ATOM 1717 O O . LYS A 1 217 ? 29.970 -8.513 -0.290 1.00 39.47 217 LYS A O 1
ATOM 1722 N N . GLY A 1 218 ? 28.326 -9.955 0.205 1.00 36.66 218 GLY A N 1
ATOM 1723 C CA . GLY A 1 218 ? 29.177 -11.089 0.585 1.00 36.66 218 GLY A CA 1
ATOM 1724 C C . GLY A 1 218 ? 29.334 -12.150 -0.509 1.00 36.66 218 GLY A C 1
ATOM 1725 O O . GLY A 1 218 ? 29.598 -13.305 -0.178 1.00 36.66 218 GLY A O 1
ATOM 1726 N N . ARG A 1 219 ? 29.087 -11.794 -1.773 1.00 34.88 219 ARG A N 1
ATOM 1727 C CA . ARG A 1 219 ? 29.297 -12.635 -2.955 1.00 34.88 219 ARG A CA 1
ATOM 1728 C C . ARG A 1 219 ? 30.205 -11.926 -3.939 1.00 34.88 219 ARG A C 1
ATOM 1730 O O . ARG A 1 219 ? 30.036 -10.694 -4.068 1.00 34.88 219 ARG A O 1
#

Secondary structure (DSSP, 8-state):
--BEEEEEEEESS-HHHHHHHHTT---------S---HHHHHHHHHHTTS--GGGGGG-EE-S--TT--HHHHHHHHHHHH---SSPPPTT---EEEEEEEE-HHHHHHHHHSHHHHHHHHHHHHHHHHHHTT-GGGEEEEEEE-SSSS-EEEEEE--B-TTS-B-HHHHH-SHHHHHHHHHHHHHHHGGGT-BPPPPHHHH-PPP--HHHHHHHHHT-

Radius of gyration: 17.67 Å; Cα contacts (8 Å, |Δi|>4): 317; chains: 1; bounding box: 50×43×46 Å

Sequence (219 aa):
MAFATFNIKGYQKGLIGIGKHIDRSCKEAKKTGVFEDEEEKSLNSELGLHIDPSRTHLNEEWVNTGGKSLSELVDQRISEGYKLSKAIRSDAVKSLGLVMTGSHDRMKEIESNEKLFESWKKANWDFSCGAFGGERNIVRFSIHRDERTPHIHCVVVPITPDGRLSAKHYRHGTVKLQGYQSRYAEAMAPFGLERGIEVSLTSRKHTISKKVSIKLKGR

Mean predicted aligned error: 8.34 Å

pLDDT: mean 81.99, std 21.1, range [28.94, 98.56]